Protein AF-R0CY81-F1 (afdb_monomer_lite)

pLDDT: mean 80.5, std 21.54, range [25.81, 98.69]

Organism: NCBI:txid999406

Secondary structure (DSSP, 8-state):
-PEEHHHHHHHHHTTTTPPB-TT-EEEEP-HHHHHHHHHH-TTT--HHHHHHHHTTTTSEEE-HHHHHHHHH-----HHHHHHT-SEEEEGGG--GGGTTPEEEETTEEEEEEETTEEEEE--TTT-EEEEEGGGS---EEEE-TTEE-SS-----STT----SEEEEETTEEEEEEETTEE--SEEEEETTEEEEE-TTSPBP-SEEEEETTEEEEE-TTSPBP-EEEEETTEEEEE-TT-PBPPTT---PPEE-TT--EEPPP-------------------------------SS--HHHHHH-SS---PPPPPPPP------

Sequence (326 aa):
MSKTSRELIEFCKGKLGTPYVFGMKGQILTEALLQQLAAENPKVYTSQYITKARSFMGKHCTDCSGLITWCTGILRGSANYRETAREVKPIGTLNESMTGWALWKPGHIGVYIGNGKCIEAKGINYGTVETRAQDTPWVSVLKLKDIDYSAQVCESPDPSPHPTGWVKEDGGVRFYLEPERYVSNDWYQDKGQWFWFDGSGHAVRDNWYFYKDNWYYFGSDFAMVKGIQLIKGKPYYFNRDGQMARFGTRFMVQVDKNGVLHFPEEESVENSVIAGRIWGENETGMELENIAPDNTEGKTPALAAYEDSEYTGGTVPPPDTKTGTT

Structure (mmCIF, N/CA/C/O backbone):
data_AF-R0CY81-F1
#
_entry.id   AF-R0CY81-F1
#
loop_
_atom_site.group_PDB
_atom_site.id
_atom_site.type_symbol
_atom_site.label_atom_id
_atom_site.label_alt_id
_atom_site.label_comp_id
_atom_site.label_asym_id
_atom_site.label_entity_id
_atom_site.label_seq_id
_atom_site.pdbx_PDB_ins_code
_atom_site.Cartn_x
_atom_site.Cartn_y
_atom_site.Cartn_z
_atom_site.occupancy
_atom_site.B_iso_or_equiv
_atom_site.auth_seq_id
_atom_site.auth_comp_id
_atom_site.auth_asym_id
_atom_site.auth_atom_id
_atom_site.pdbx_PDB_model_num
ATOM 1 N N . MET A 1 1 ? 10.337 -17.857 -21.905 1.00 57.50 1 MET A N 1
ATOM 2 C CA . MET A 1 1 ? 9.060 -18.149 -21.221 1.00 57.50 1 MET A CA 1
ATOM 3 C C . MET A 1 1 ? 8.584 -16.868 -20.561 1.00 57.50 1 MET A C 1
ATOM 5 O O . MET A 1 1 ? 9.427 -16.155 -20.028 1.00 57.50 1 MET A O 1
ATOM 9 N N . SER A 1 2 ? 7.298 -16.530 -20.674 1.00 76.56 2 SER A N 1
ATOM 10 C CA . SER A 1 2 ? 6.707 -15.386 -19.965 1.00 76.56 2 SER A CA 1
ATOM 11 C C . SER A 1 2 ? 6.779 -15.620 -18.459 1.00 76.56 2 SER A C 1
ATOM 13 O O . SER A 1 2 ? 6.559 -16.743 -18.010 1.00 76.56 2 SER A O 1
ATOM 15 N N . LYS A 1 3 ? 7.103 -14.577 -17.691 1.00 90.25 3 LYS A N 1
ATOM 16 C CA . LYS A 1 3 ? 7.089 -14.640 -16.226 1.00 90.25 3 LYS A CA 1
ATOM 17 C C . LYS A 1 3 ? 5.657 -14.620 -15.726 1.00 90.25 3 LYS A C 1
ATOM 19 O O . LYS A 1 3 ? 4.850 -13.857 -16.246 1.00 90.25 3 LYS A O 1
ATOM 24 N N . THR A 1 4 ? 5.342 -15.429 -14.727 1.00 93.38 4 THR A N 1
ATOM 25 C CA . THR A 1 4 ? 4.035 -15.372 -14.066 1.00 93.38 4 THR A CA 1
ATOM 26 C C . THR A 1 4 ? 3.911 -14.109 -13.211 1.00 93.38 4 THR A C 1
ATOM 28 O O . THR A 1 4 ? 4.913 -13.529 -12.781 1.00 93.38 4 THR A O 1
ATOM 31 N N . SER A 1 5 ? 2.681 -13.673 -12.933 1.00 92.00 5 SER A N 1
ATOM 32 C CA . SER A 1 5 ? 2.425 -12.561 -12.006 1.00 92.00 5 SER A CA 1
ATOM 33 C C . SER A 1 5 ? 3.007 -12.830 -10.615 1.00 92.00 5 SER A C 1
ATOM 35 O O . SER A 1 5 ? 3.568 -11.927 -9.998 1.00 92.00 5 SER A O 1
ATOM 37 N N . ARG A 1 6 ? 2.964 -14.086 -10.157 1.00 89.25 6 ARG A N 1
ATOM 38 C CA . ARG A 1 6 ? 3.590 -14.524 -8.907 1.00 89.25 6 ARG A CA 1
ATOM 39 C C . ARG A 1 6 ? 5.109 -14.381 -8.927 1.00 89.25 6 ARG A C 1
ATOM 41 O O . ARG A 1 6 ? 5.672 -13.806 -8.002 1.00 89.25 6 ARG A O 1
ATOM 48 N N . GLU A 1 7 ? 5.777 -14.873 -9.971 1.00 92.81 7 GLU A N 1
ATOM 49 C CA . GLU A 1 7 ? 7.231 -14.707 -10.105 1.00 92.81 7 GLU A CA 1
ATOM 50 C C . GLU A 1 7 ? 7.630 -13.229 -10.125 1.00 92.81 7 GLU A C 1
ATOM 52 O O . GLU A 1 7 ? 8.663 -12.874 -9.562 1.00 92.81 7 GLU A O 1
ATOM 57 N N . LEU A 1 8 ? 6.818 -12.364 -10.746 1.00 95.62 8 LEU A N 1
ATOM 58 C CA . LEU A 1 8 ? 7.052 -10.922 -10.730 1.00 95.62 8 LEU A CA 1
ATOM 59 C C . LEU A 1 8 ? 6.974 -10.353 -9.308 1.00 95.62 8 LEU A C 1
ATOM 61 O O . LEU A 1 8 ? 7.873 -9.618 -8.903 1.00 95.62 8 LEU A O 1
ATOM 65 N N . ILE A 1 9 ? 5.937 -10.707 -8.547 1.00 95.25 9 ILE A N 1
ATOM 66 C CA . ILE A 1 9 ? 5.762 -10.249 -7.162 1.00 95.25 9 ILE A CA 1
ATOM 67 C C . ILE A 1 9 ? 6.920 -10.724 -6.281 1.00 95.25 9 ILE A C 1
ATOM 69 O O . ILE A 1 9 ? 7.547 -9.905 -5.609 1.00 95.25 9 ILE A O 1
ATOM 73 N N . GLU A 1 10 ? 7.239 -12.019 -6.307 1.00 92.94 10 GLU A N 1
ATOM 74 C CA . GLU A 1 10 ? 8.316 -12.589 -5.489 1.00 92.94 10 GLU A CA 1
ATOM 75 C C . GLU A 1 10 ? 9.680 -12.012 -5.864 1.00 92.94 10 GLU A C 1
ATOM 77 O O . GLU A 1 10 ? 10.495 -11.689 -4.996 1.00 92.94 10 GLU A O 1
ATOM 82 N N . PHE A 1 11 ? 9.906 -11.766 -7.156 1.00 95.12 11 PHE A N 1
ATOM 83 C CA . PHE A 1 11 ? 11.087 -11.044 -7.597 1.00 95.12 11 PHE A CA 1
ATOM 84 C C . PHE A 1 11 ? 11.136 -9.635 -7.000 1.00 95.12 11 PHE A C 1
ATOM 86 O O . PHE A 1 11 ? 12.156 -9.258 -6.426 1.00 95.12 11 PHE A O 1
ATOM 93 N N . CYS A 1 12 ? 10.053 -8.860 -7.099 1.00 97.00 12 CYS A N 1
ATOM 94 C CA . CYS A 1 12 ? 9.983 -7.506 -6.552 1.00 97.00 12 CYS A CA 1
ATOM 95 C C . CYS A 1 12 ? 10.228 -7.479 -5.034 1.00 97.00 12 CYS A C 1
ATOM 97 O O . CYS A 1 12 ? 11.020 -6.653 -4.577 1.00 97.00 12 CYS A O 1
ATOM 99 N N . LYS A 1 13 ? 9.630 -8.405 -4.270 1.00 92.00 13 LYS A N 1
ATOM 100 C CA . LYS A 1 13 ? 9.874 -8.562 -2.823 1.00 92.00 13 LYS A CA 1
ATOM 101 C C . LYS A 1 13 ? 11.351 -8.824 -2.530 1.00 92.00 13 LYS A C 1
ATOM 103 O O . LYS A 1 13 ? 11.948 -8.152 -1.694 1.00 92.00 13 LYS A O 1
ATOM 108 N N . GLY A 1 14 ? 11.981 -9.717 -3.295 1.00 89.62 14 GLY A N 1
ATOM 109 C CA . GLY A 1 14 ? 13.413 -10.003 -3.187 1.00 89.62 14 GLY A CA 1
ATOM 110 C C . GLY A 1 14 ? 14.339 -8.839 -3.573 1.00 89.62 14 GLY A C 1
ATOM 111 O O . GLY A 1 14 ? 15.553 -8.951 -3.398 1.00 89.62 14 GLY A O 1
ATOM 112 N N . LYS A 1 15 ? 13.808 -7.733 -4.115 1.00 95.38 15 LYS A N 1
ATOM 113 C CA . LYS A 1 15 ? 14.568 -6.523 -4.476 1.00 95.38 15 LYS A CA 1
ATOM 114 C C . LYS A 1 15 ? 14.330 -5.336 -3.548 1.00 95.38 15 LYS A C 1
ATOM 116 O O . LYS A 1 15 ? 14.893 -4.271 -3.817 1.00 95.38 15 LYS A O 1
ATOM 121 N N . LEU A 1 16 ? 13.573 -5.485 -2.463 1.00 92.38 16 LEU A N 1
ATOM 122 C CA . LEU A 1 16 ? 13.437 -4.429 -1.458 1.00 92.38 16 LEU A CA 1
ATOM 123 C C . LEU A 1 16 ? 14.816 -3.960 -0.959 1.00 92.38 16 LEU A C 1
ATOM 125 O O . LEU A 1 16 ? 15.732 -4.753 -0.756 1.00 92.38 16 LEU A O 1
ATOM 129 N N . GLY A 1 17 ? 14.987 -2.644 -0.838 1.00 91.81 17 GLY A N 1
ATOM 130 C CA . GLY A 1 17 ? 16.260 -2.012 -0.483 1.00 91.81 17 GLY A CA 1
ATOM 131 C C . GLY A 1 17 ? 17.263 -1.865 -1.634 1.00 91.81 17 GLY A C 1
ATOM 132 O O . GLY A 1 17 ? 18.295 -1.218 -1.449 1.00 91.81 17 GLY A O 1
ATOM 133 N N . THR A 1 18 ? 16.982 -2.390 -2.836 1.00 92.69 18 THR A N 1
ATOM 134 C CA . THR A 1 18 ? 17.854 -2.177 -4.006 1.00 92.69 18 THR A CA 1
ATOM 135 C C . THR A 1 18 ? 17.938 -0.678 -4.325 1.00 92.69 18 THR A C 1
ATOM 137 O O . THR A 1 18 ? 16.889 -0.053 -4.537 1.00 92.69 18 THR A O 1
ATOM 140 N N . PRO A 1 19 ? 19.146 -0.085 -4.400 1.00 96.06 19 PRO A N 1
ATOM 141 C CA . PRO A 1 19 ? 19.317 1.322 -4.734 1.00 96.06 19 PRO A CA 1
ATOM 142 C C . PRO A 1 19 ? 18.694 1.712 -6.074 1.00 96.06 19 PRO A C 1
ATOM 144 O O . PRO A 1 19 ? 18.721 0.958 -7.051 1.00 96.06 19 PRO A O 1
ATOM 147 N N . TYR A 1 20 ? 18.175 2.938 -6.125 1.00 98.19 20 TYR A N 1
ATOM 148 C CA . TYR A 1 20 ? 17.622 3.495 -7.349 1.00 98.19 20 TYR A CA 1
ATOM 149 C C . TYR A 1 20 ? 18.664 4.317 -8.090 1.00 98.19 20 TYR A C 1
ATOM 151 O O . TYR A 1 20 ? 19.214 5.269 -7.535 1.00 98.19 20 TYR A O 1
ATOM 159 N N . VAL A 1 21 ? 18.849 4.022 -9.372 1.00 97.88 21 VAL A N 1
ATOM 160 C CA . VAL A 1 21 ? 19.593 4.867 -10.311 1.00 97.88 21 VAL A CA 1
ATOM 161 C C . VAL A 1 21 ? 18.834 4.859 -11.637 1.00 97.88 21 VAL A C 1
ATOM 163 O O . VAL A 1 21 ? 18.477 3.799 -12.143 1.00 97.88 21 VAL A O 1
ATOM 166 N N . PHE A 1 22 ? 18.544 6.042 -12.174 1.00 97.12 22 PHE A N 1
ATOM 167 C CA . PHE A 1 22 ? 17.741 6.229 -13.379 1.00 97.12 22 PHE A CA 1
ATOM 168 C C . PHE A 1 22 ? 18.388 5.515 -14.572 1.00 97.12 22 PHE A C 1
ATOM 170 O O . PHE A 1 22 ? 19.599 5.538 -14.724 1.00 97.12 22 PHE A O 1
ATOM 177 N N . GLY A 1 23 ? 17.606 4.844 -15.412 1.00 95.19 23 GLY A N 1
ATOM 178 C CA . GLY A 1 23 ? 18.121 4.098 -16.561 1.00 95.19 23 GLY A CA 1
ATOM 179 C C . GLY A 1 23 ? 18.668 2.706 -16.230 1.00 95.19 23 GLY A C 1
ATOM 180 O O . GLY A 1 23 ? 18.713 1.860 -17.121 1.00 95.19 23 GLY A O 1
ATOM 181 N N . MET A 1 24 ? 19.007 2.408 -14.970 1.00 97.19 24 MET A N 1
ATOM 182 C CA . MET A 1 24 ? 19.509 1.085 -14.587 1.00 97.19 24 MET A CA 1
ATOM 183 C C . MET A 1 24 ? 18.408 0.021 -14.636 1.00 97.19 24 MET A C 1
ATOM 185 O O . MET A 1 24 ? 17.276 0.253 -14.205 1.00 97.19 24 MET A O 1
ATOM 189 N N . LYS A 1 25 ? 18.759 -1.179 -15.109 1.00 96.12 25 LYS A N 1
ATOM 190 C CA . LYS A 1 25 ? 17.836 -2.316 -15.282 1.00 96.12 25 LYS A CA 1
ATOM 191 C C . LYS A 1 25 ? 18.245 -3.541 -14.461 1.00 96.12 25 LYS A C 1
ATOM 193 O O . LYS A 1 25 ? 18.157 -4.669 -14.936 1.00 96.12 25 LYS A O 1
ATOM 198 N N . GLY A 1 26 ? 18.750 -3.314 -13.247 1.00 93.56 26 GLY A N 1
ATOM 199 C CA . GLY A 1 26 ? 19.231 -4.382 -12.369 1.00 93.56 26 GLY A CA 1
ATOM 200 C C . GLY A 1 26 ? 20.704 -4.740 -12.531 1.00 93.56 26 GLY A C 1
ATOM 201 O O . GLY A 1 26 ? 21.162 -5.732 -11.971 1.00 93.56 26 GLY A O 1
ATOM 202 N N . GLN A 1 27 ? 21.463 -3.958 -13.297 1.00 94.50 27 GLN A N 1
ATOM 203 C CA . GLN A 1 27 ? 22.904 -4.148 -13.475 1.00 94.50 27 GLN A CA 1
ATOM 204 C C . GLN A 1 27 ? 23.678 -3.688 -12.230 1.00 94.50 27 GLN A C 1
ATOM 206 O O . GLN A 1 27 ? 23.177 -2.892 -11.432 1.00 94.50 27 GLN A O 1
ATOM 211 N N . ILE A 1 28 ? 24.917 -4.160 -12.078 1.00 95.25 28 ILE A N 1
ATOM 212 C CA . ILE A 1 28 ? 25.859 -3.608 -11.097 1.00 95.25 28 ILE A CA 1
ATOM 213 C C . ILE A 1 28 ? 26.318 -2.232 -11.588 1.00 95.25 28 ILE A C 1
ATOM 215 O O . ILE A 1 28 ? 26.744 -2.093 -12.735 1.00 95.25 28 ILE A O 1
ATOM 219 N N . LEU A 1 29 ? 26.236 -1.217 -10.728 1.00 97.38 29 LEU A N 1
ATOM 220 C CA . LEU A 1 29 ? 26.701 0.125 -11.059 1.00 97.38 29 LEU A CA 1
ATOM 221 C C . LEU A 1 29 ? 28.234 0.169 -11.101 1.00 97.38 29 LEU A C 1
ATOM 223 O O . LEU A 1 29 ? 28.898 -0.104 -10.098 1.00 97.38 29 LEU A O 1
ATOM 227 N N . THR A 1 30 ? 28.778 0.551 -12.255 1.00 97.69 30 THR A N 1
ATOM 228 C CA . THR A 1 30 ? 30.205 0.820 -12.473 1.00 97.69 30 THR A CA 1
ATOM 229 C C . THR A 1 30 ? 30.406 2.280 -12.867 1.00 97.69 30 THR A C 1
ATOM 231 O O . THR A 1 30 ? 29.473 2.931 -13.339 1.00 97.69 30 THR A O 1
ATOM 234 N N . GLU A 1 31 ? 31.625 2.803 -12.717 1.00 97.19 31 GLU A N 1
ATOM 235 C CA . GLU A 1 31 ? 31.923 4.187 -13.111 1.00 97.19 31 GLU A CA 1
ATOM 236 C C . GLU A 1 31 ? 31.696 4.401 -14.619 1.00 97.19 31 GLU A C 1
ATOM 238 O O . GLU A 1 31 ? 31.126 5.414 -15.012 1.00 97.19 31 GLU A O 1
ATOM 243 N N . ALA A 1 32 ? 32.045 3.417 -15.456 1.00 97.62 32 ALA A N 1
ATOM 244 C CA . ALA A 1 32 ? 31.811 3.480 -16.899 1.00 97.62 32 ALA A CA 1
ATOM 245 C C . ALA A 1 32 ? 30.310 3.552 -17.236 1.00 97.62 32 ALA A C 1
ATOM 247 O O . ALA A 1 32 ? 29.890 4.389 -18.033 1.00 97.62 32 ALA A O 1
ATOM 248 N N . LEU A 1 33 ? 29.488 2.722 -16.580 1.00 97.19 33 LEU A N 1
ATOM 249 C CA . LEU A 1 33 ? 28.038 2.725 -16.780 1.00 97.19 33 LEU A CA 1
ATOM 250 C C . LEU A 1 33 ? 27.399 4.020 -16.262 1.00 97.19 33 LEU A C 1
ATOM 252 O O . LEU A 1 33 ? 26.508 4.570 -16.901 1.00 97.19 33 LEU A O 1
ATOM 256 N N . LEU A 1 34 ? 27.880 4.545 -15.134 1.00 97.69 34 LEU A N 1
ATOM 257 C CA . LEU A 1 34 ? 27.417 5.821 -14.598 1.00 97.69 34 LEU A CA 1
ATOM 258 C C . LEU A 1 34 ? 27.708 6.983 -15.560 1.00 97.69 34 LEU A C 1
ATOM 260 O O . LEU A 1 34 ? 26.835 7.820 -15.784 1.00 97.69 34 LEU A O 1
ATOM 264 N N . GLN A 1 35 ? 28.909 7.024 -16.142 1.00 96.88 35 GLN A N 1
ATOM 265 C CA . GLN A 1 35 ? 29.290 8.036 -17.130 1.00 96.88 35 GLN A CA 1
ATOM 266 C C . GLN A 1 35 ? 28.451 7.928 -18.405 1.00 96.88 35 GLN A C 1
ATOM 268 O O . GLN A 1 35 ? 27.981 8.949 -18.908 1.00 96.88 35 GLN A O 1
ATOM 273 N N . GLN A 1 36 ? 28.204 6.705 -18.884 1.00 97.75 36 GLN A N 1
ATOM 274 C CA . GLN A 1 36 ? 27.328 6.464 -20.029 1.00 97.75 36 GLN A CA 1
ATOM 275 C C . GLN A 1 36 ? 25.909 6.992 -19.765 1.00 97.75 36 GLN A C 1
ATOM 277 O O . GLN A 1 36 ? 25.400 7.807 -20.533 1.00 97.75 36 GLN A O 1
ATOM 282 N N . LEU A 1 37 ? 25.288 6.594 -18.649 1.00 97.25 37 LEU A N 1
ATOM 283 C CA . LEU A 1 37 ? 23.929 7.022 -18.307 1.00 97.25 37 LEU A CA 1
ATOM 284 C C . LEU A 1 37 ? 23.823 8.543 -18.128 1.00 97.25 37 LEU A C 1
ATOM 286 O O . LEU A 1 37 ? 22.812 9.138 -18.511 1.00 97.25 37 LEU A O 1
ATOM 290 N N . ALA A 1 38 ? 24.867 9.176 -17.582 1.00 97.12 38 ALA A N 1
ATOM 291 C CA . ALA A 1 38 ? 24.938 10.625 -17.433 1.00 97.12 38 ALA A CA 1
ATOM 292 C C . ALA A 1 38 ? 25.030 11.360 -18.775 1.00 97.12 38 ALA A C 1
ATOM 294 O O . ALA A 1 38 ? 24.375 12.390 -18.943 1.00 97.12 38 ALA A O 1
ATOM 295 N N . ALA A 1 39 ? 25.789 10.821 -19.733 1.00 96.75 39 ALA A N 1
ATOM 296 C CA . ALA A 1 39 ? 25.881 11.368 -21.085 1.00 96.75 39 ALA A CA 1
ATOM 297 C C . ALA A 1 39 ? 24.556 11.232 -21.853 1.00 96.75 39 ALA A C 1
ATOM 299 O O . ALA A 1 39 ? 24.151 12.158 -22.553 1.00 96.75 39 ALA A O 1
ATOM 300 N N . GLU A 1 40 ? 23.856 10.109 -21.684 1.00 95.75 40 GLU A N 1
ATOM 301 C CA . GLU A 1 40 ? 22.556 9.857 -22.317 1.00 95.75 40 GLU A CA 1
ATOM 302 C C . GLU A 1 40 ? 21.424 10.694 -21.693 1.00 95.75 40 GLU A C 1
ATOM 304 O O . GLU A 1 40 ? 20.470 11.062 -22.378 1.00 95.75 40 GLU A O 1
ATOM 309 N N . ASN A 1 41 ? 21.518 11.023 -20.398 1.00 94.81 41 ASN A N 1
ATOM 310 C CA . ASN A 1 41 ? 20.438 11.664 -19.640 1.00 94.81 41 ASN A CA 1
ATOM 311 C C . ASN A 1 41 ? 20.915 12.891 -18.831 1.00 94.81 41 ASN A C 1
ATOM 313 O O . ASN A 1 41 ? 20.699 12.953 -17.614 1.00 94.81 41 ASN A O 1
ATOM 317 N N . PRO A 1 42 ? 21.489 13.927 -19.473 1.00 94.69 42 PRO A N 1
ATOM 318 C CA . PRO A 1 42 ? 22.151 15.036 -18.775 1.00 94.69 42 PRO A CA 1
ATOM 319 C C . PRO A 1 42 ? 21.203 15.868 -17.897 1.00 94.69 42 PRO A C 1
ATOM 321 O O . PRO A 1 42 ? 21.630 16.484 -16.926 1.00 94.69 42 PRO A O 1
ATOM 324 N N . LYS A 1 43 ? 19.895 15.866 -18.197 1.00 94.25 43 LYS A N 1
ATOM 325 C CA . LYS A 1 43 ? 18.878 16.552 -17.379 1.00 94.25 43 LYS A CA 1
ATOM 326 C C . LYS A 1 43 ? 18.607 15.853 -16.044 1.00 94.25 43 LYS A C 1
ATOM 328 O O . LYS A 1 43 ? 18.204 16.509 -15.091 1.00 94.25 43 LYS A O 1
ATOM 333 N N . VAL A 1 44 ? 18.791 14.533 -15.986 1.00 93.19 44 VAL A N 1
ATOM 334 C CA . VAL A 1 44 ? 18.593 13.737 -14.765 1.00 93.19 44 VAL A CA 1
ATOM 335 C C . VAL A 1 44 ? 19.888 13.687 -13.955 1.00 93.19 44 VAL A C 1
ATOM 337 O O . VAL A 1 44 ? 19.870 13.855 -12.736 1.00 93.19 44 VAL A O 1
ATOM 340 N N . TYR A 1 45 ? 21.021 13.512 -14.635 1.00 96.88 45 TYR A N 1
ATOM 341 C CA . TYR A 1 45 ? 22.340 13.363 -14.024 1.00 96.88 45 TYR A CA 1
ATOM 342 C C . TYR A 1 45 ? 23.004 14.706 -13.713 1.00 96.88 45 TYR A C 1
ATOM 344 O O . TYR A 1 45 ? 24.038 15.069 -14.268 1.00 96.88 45 TYR A O 1
ATOM 352 N N . THR A 1 46 ? 22.422 15.437 -12.766 1.00 96.62 46 THR A N 1
ATOM 353 C CA . THR A 1 46 ? 23.071 16.612 -12.171 1.00 96.62 46 THR A CA 1
ATOM 354 C C . THR A 1 46 ? 24.299 16.204 -11.348 1.00 96.62 46 THR A C 1
ATOM 356 O O . THR A 1 46 ? 24.428 15.052 -10.926 1.00 96.62 46 THR A O 1
ATOM 359 N N . SER A 1 47 ? 25.186 17.150 -11.025 1.00 95.25 47 SER A N 1
ATOM 360 C CA . SER A 1 47 ? 26.360 16.883 -10.174 1.00 95.25 47 SER A CA 1
ATOM 361 C C . SER A 1 47 ? 25.990 16.267 -8.816 1.00 95.25 47 SER A C 1
ATOM 363 O O . SER A 1 47 ? 26.704 15.400 -8.305 1.00 95.25 47 SER A O 1
ATOM 365 N N . GLN A 1 48 ? 24.846 16.667 -8.249 1.00 95.00 48 GLN A N 1
ATOM 366 C CA . GLN A 1 48 ? 24.313 16.097 -7.007 1.00 95.00 48 GLN A CA 1
ATOM 367 C C . GLN A 1 48 ? 23.836 14.656 -7.217 1.00 95.00 48 GLN A C 1
ATOM 369 O O . GLN A 1 48 ? 24.159 13.775 -6.419 1.00 95.00 48 GLN A O 1
ATOM 374 N N . TYR A 1 49 ? 23.118 14.403 -8.316 1.00 97.19 49 TYR A N 1
ATOM 375 C CA . TYR A 1 49 ? 22.647 13.067 -8.668 1.00 97.19 49 TYR A CA 1
ATOM 376 C C . TYR A 1 49 ? 23.813 12.099 -8.882 1.00 97.19 49 TYR A C 1
ATOM 378 O O . TYR A 1 49 ? 23.818 11.015 -8.307 1.00 97.19 49 TYR A O 1
ATOM 386 N N . ILE A 1 50 ? 24.831 12.509 -9.647 1.00 97.06 50 ILE A N 1
ATOM 387 C CA . ILE A 1 50 ? 26.037 11.709 -9.902 1.00 97.06 50 ILE A CA 1
ATOM 388 C C . ILE A 1 50 ? 26.755 11.395 -8.589 1.00 97.06 50 ILE A C 1
ATOM 390 O O . ILE A 1 50 ? 27.086 10.239 -8.333 1.00 97.06 50 ILE A O 1
ATOM 394 N N . THR A 1 51 ? 26.953 12.397 -7.728 1.00 97.19 51 THR A N 1
ATOM 395 C CA . THR A 1 51 ? 27.582 12.202 -6.410 1.00 97.19 51 THR A CA 1
ATOM 396 C C . THR A 1 51 ? 26.824 11.172 -5.575 1.00 97.19 51 THR A C 1
ATOM 398 O O . THR A 1 51 ? 27.432 10.266 -5.005 1.00 97.19 51 THR A O 1
ATOM 401 N N . LYS A 1 52 ? 25.489 11.255 -5.539 1.00 96.31 52 LYS A N 1
ATOM 402 C CA . LYS A 1 52 ? 24.664 10.288 -4.812 1.00 96.31 52 LYS A CA 1
ATOM 403 C C . LYS A 1 52 ? 24.718 8.903 -5.457 1.00 96.31 52 LYS A C 1
ATOM 405 O O . LYS A 1 52 ? 24.894 7.923 -4.740 1.00 96.31 52 LYS A O 1
ATOM 410 N N . ALA A 1 53 ? 24.636 8.805 -6.782 1.00 96.69 53 ALA A N 1
ATOM 411 C CA . ALA A 1 53 ? 24.714 7.537 -7.503 1.00 96.69 53 ALA A CA 1
ATOM 412 C C . ALA A 1 53 ? 26.055 6.831 -7.250 1.00 96.69 53 ALA A C 1
ATOM 414 O O . ALA A 1 53 ? 26.069 5.627 -7.009 1.00 96.69 53 ALA A O 1
ATOM 415 N N . ARG A 1 54 ? 27.171 7.575 -7.178 1.00 97.06 54 ARG A N 1
ATOM 416 C CA . ARG A 1 54 ? 28.490 7.016 -6.829 1.00 97.06 54 ARG A CA 1
ATOM 417 C C . ARG A 1 54 ? 28.532 6.338 -5.458 1.00 97.06 54 ARG A C 1
ATOM 419 O O . ARG A 1 54 ? 29.312 5.412 -5.278 1.00 97.06 54 ARG A O 1
ATOM 426 N N . SER A 1 55 ? 27.668 6.717 -4.512 1.00 96.06 55 SER A N 1
ATOM 427 C CA . SER A 1 55 ? 27.562 6.023 -3.213 1.00 96.06 55 SER A CA 1
ATOM 428 C C . SER A 1 55 ? 27.009 4.591 -3.318 1.00 96.06 55 SER A C 1
ATOM 430 O O . SER A 1 55 ? 27.094 3.816 -2.364 1.00 96.06 55 SER A O 1
ATOM 432 N N . PHE A 1 56 ? 26.465 4.217 -4.480 1.00 95.50 56 PHE A N 1
ATOM 433 C CA . PHE A 1 56 ? 25.948 2.881 -4.778 1.00 95.50 56 PHE A CA 1
ATOM 434 C C . PHE A 1 56 ? 26.888 2.053 -5.664 1.00 95.50 56 PHE A C 1
ATOM 436 O O . PHE A 1 56 ? 26.476 1.021 -6.192 1.00 95.50 56 PHE A O 1
ATOM 443 N N . MET A 1 57 ? 28.143 2.481 -5.838 1.00 95.69 57 MET A N 1
ATOM 444 C CA . MET A 1 57 ? 29.104 1.778 -6.689 1.00 95.69 57 MET A CA 1
ATOM 445 C C . MET A 1 57 ? 29.281 0.314 -6.266 1.00 95.69 57 MET A C 1
ATOM 447 O O . MET A 1 57 ? 29.345 0.004 -5.076 1.00 95.69 57 MET A O 1
ATOM 451 N N . GLY A 1 58 ? 29.336 -0.591 -7.245 1.00 93.31 58 GLY A N 1
ATOM 452 C CA . GLY A 1 58 ? 29.454 -2.031 -7.004 1.00 93.31 58 GLY A CA 1
ATOM 453 C C . GLY A 1 58 ? 28.163 -2.712 -6.537 1.00 93.31 58 GLY A C 1
ATOM 454 O O . GLY A 1 58 ? 28.163 -3.923 -6.330 1.00 93.31 58 GLY A O 1
ATOM 455 N N . LYS A 1 59 ? 27.048 -1.981 -6.402 1.00 93.25 59 LYS A N 1
ATOM 456 C CA . LYS A 1 5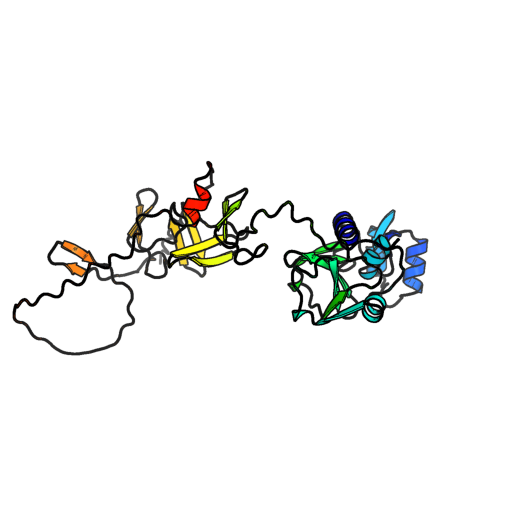9 ? 25.738 -2.547 -6.052 1.00 93.25 59 LYS A CA 1
ATOM 457 C C . LYS A 1 59 ? 24.865 -2.706 -7.288 1.00 93.25 59 LYS A C 1
ATOM 459 O O . LYS A 1 59 ? 24.933 -1.903 -8.221 1.00 93.25 59 LYS A O 1
ATOM 464 N N . HIS A 1 60 ? 23.988 -3.704 -7.262 1.00 96.62 60 HIS A N 1
ATOM 465 C CA . HIS A 1 60 ? 22.871 -3.749 -8.198 1.00 96.62 60 HIS A CA 1
ATOM 466 C C . HIS A 1 60 ? 21.989 -2.514 -8.003 1.00 96.62 60 HIS A C 1
ATOM 468 O O . HIS A 1 60 ? 21.618 -2.200 -6.874 1.00 96.62 60 HIS A O 1
ATOM 474 N N . CYS A 1 61 ? 21.658 -1.826 -9.092 1.00 95.88 61 CYS A N 1
ATOM 475 C CA . CYS A 1 61 ? 20.764 -0.672 -9.073 1.00 95.88 61 CYS A CA 1
ATOM 476 C C . CYS A 1 61 ? 19.649 -0.843 -10.104 1.00 95.88 61 CYS A C 1
ATOM 478 O O . CYS A 1 61 ? 19.814 -1.535 -11.112 1.00 95.88 61 CYS A O 1
ATOM 480 N N . THR A 1 62 ? 18.517 -0.182 -9.881 1.00 97.81 62 THR A N 1
ATOM 481 C CA . THR A 1 62 ? 17.387 -0.225 -10.813 1.00 97.81 62 THR A CA 1
ATOM 482 C C . THR A 1 62 ? 16.597 1.078 -10.823 1.00 97.81 62 THR A C 1
ATOM 484 O O . THR A 1 62 ? 16.494 1.743 -9.801 1.00 97.81 62 THR A O 1
ATOM 487 N N . ASP A 1 63 ? 15.990 1.434 -11.952 1.00 97.50 63 ASP A N 1
ATOM 488 C CA . ASP A 1 63 ? 14.889 2.398 -11.979 1.00 97.50 63 ASP A CA 1
ATOM 489 C C . ASP A 1 63 ? 13.521 1.698 -11.866 1.00 97.50 63 ASP A C 1
ATOM 491 O O . ASP A 1 63 ? 13.446 0.470 -11.746 1.00 97.50 63 ASP A O 1
ATOM 495 N N . CYS A 1 64 ? 12.431 2.474 -11.889 1.00 96.75 64 CYS A N 1
ATOM 496 C CA . CYS A 1 64 ? 11.064 1.969 -11.725 1.00 96.75 64 CYS A CA 1
ATOM 497 C C . CYS A 1 64 ? 10.687 0.926 -12.788 1.00 96.75 64 CYS A C 1
ATOM 499 O O . CYS A 1 64 ? 10.231 -0.170 -12.472 1.00 96.75 64 CYS A O 1
ATOM 501 N N . SER A 1 65 ? 10.964 1.224 -14.055 1.00 97.69 65 SER A N 1
ATOM 502 C CA . SER A 1 65 ? 10.762 0.300 -15.178 1.00 97.69 65 SER A CA 1
ATOM 503 C C . SER A 1 65 ? 11.819 -0.807 -15.244 1.00 97.69 65 SER A C 1
ATOM 505 O O . SER A 1 65 ? 11.583 -1.891 -15.781 1.00 97.69 65 SER A O 1
ATOM 507 N N . GLY A 1 66 ? 12.992 -0.538 -14.678 1.00 97.31 66 GLY A N 1
ATOM 508 C CA . GLY A 1 66 ? 14.109 -1.446 -14.539 1.00 97.31 66 GLY A CA 1
ATOM 509 C C . GLY A 1 66 ? 13.788 -2.606 -13.627 1.00 97.31 66 GLY A C 1
ATOM 510 O O . GLY A 1 66 ? 14.224 -3.708 -13.920 1.00 97.31 66 GLY A O 1
ATOM 511 N N . LEU A 1 67 ? 12.955 -2.397 -12.606 1.00 97.62 67 LEU A N 1
ATOM 512 C CA . LEU A 1 67 ? 12.560 -3.460 -11.690 1.00 97.62 67 LEU A CA 1
ATOM 513 C C . LEU A 1 67 ? 11.798 -4.568 -12.435 1.00 97.62 67 LEU A C 1
ATOM 515 O O . LEU A 1 67 ? 12.094 -5.751 -12.281 1.00 97.62 67 LEU A O 1
ATOM 519 N N . ILE A 1 68 ? 10.878 -4.171 -13.318 1.00 97.62 68 ILE A N 1
ATOM 520 C CA . ILE A 1 68 ? 10.096 -5.088 -14.160 1.00 97.62 68 ILE A CA 1
ATOM 521 C C . ILE A 1 68 ? 10.967 -5.658 -15.289 1.00 97.62 68 ILE A C 1
ATOM 523 O O . ILE A 1 68 ? 10.909 -6.853 -15.581 1.00 97.62 68 ILE A O 1
ATOM 527 N N . THR A 1 69 ? 11.828 -4.832 -15.890 1.00 96.62 69 THR A N 1
ATOM 528 C CA . THR A 1 69 ? 12.793 -5.273 -16.914 1.00 96.62 69 THR A CA 1
ATOM 529 C C . THR A 1 69 ? 13.742 -6.335 -16.364 1.00 96.62 69 THR A C 1
ATOM 531 O O . THR A 1 69 ? 14.034 -7.308 -17.046 1.00 96.62 69 THR A O 1
ATOM 534 N N . TRP A 1 70 ? 14.202 -6.182 -15.124 1.00 96.00 70 TRP A N 1
ATOM 535 C CA . TRP A 1 70 ? 15.131 -7.106 -14.487 1.00 96.00 70 TRP A CA 1
ATOM 536 C C . TRP A 1 70 ? 14.477 -8.464 -14.216 1.00 96.00 70 TRP A C 1
ATOM 538 O O . TRP A 1 70 ? 15.108 -9.499 -14.411 1.00 96.00 70 TRP A O 1
ATOM 548 N N . CYS A 1 71 ? 13.196 -8.469 -13.840 1.00 95.50 71 CYS A N 1
ATOM 549 C CA . CYS A 1 71 ? 12.430 -9.703 -13.687 1.00 95.50 71 CYS A CA 1
ATOM 550 C C . CYS A 1 71 ? 12.200 -10.413 -15.032 1.00 95.50 71 CYS A C 1
ATOM 552 O O . CYS A 1 71 ? 12.397 -11.623 -15.160 1.00 95.50 71 CYS A O 1
ATOM 554 N N . THR A 1 72 ? 11.753 -9.657 -16.037 1.00 94.00 72 THR A N 1
ATOM 555 C CA . THR A 1 72 ? 11.245 -10.206 -17.305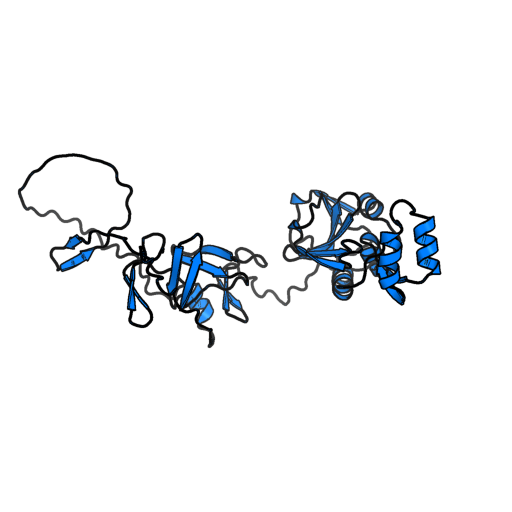 1.00 94.00 72 THR A CA 1
ATOM 556 C C . THR A 1 72 ? 12.324 -10.424 -18.363 1.00 94.00 72 THR A C 1
ATOM 558 O O . THR A 1 72 ? 12.115 -11.194 -19.296 1.00 94.00 72 THR A O 1
ATOM 561 N N . GLY A 1 73 ? 13.457 -9.730 -18.254 1.00 93.06 73 GLY A N 1
ATOM 562 C CA . GLY A 1 73 ? 14.471 -9.628 -19.305 1.00 93.06 73 GLY A CA 1
ATOM 563 C C . GLY A 1 73 ? 14.063 -8.732 -20.483 1.00 93.06 73 GLY A C 1
ATOM 564 O O . GLY A 1 73 ? 14.787 -8.666 -21.473 1.00 93.06 73 GLY A O 1
ATOM 565 N N . ILE A 1 74 ? 12.917 -8.045 -20.410 1.00 92.94 74 ILE A N 1
ATOM 566 C CA . ILE A 1 74 ? 12.361 -7.259 -21.519 1.00 92.94 74 ILE A CA 1
ATOM 567 C C . ILE A 1 74 ? 12.610 -5.772 -21.272 1.00 92.94 74 ILE A C 1
ATOM 569 O O . ILE A 1 74 ? 12.019 -5.165 -20.380 1.00 92.94 74 ILE A O 1
ATOM 573 N N . LEU A 1 75 ? 13.471 -5.166 -22.090 1.00 93.88 75 LEU A N 1
ATOM 574 C CA . LEU A 1 75 ? 13.851 -3.762 -21.948 1.00 93.88 75 LEU A CA 1
ATOM 575 C C . LEU A 1 75 ? 12.715 -2.821 -22.369 1.00 93.88 75 LEU A C 1
ATOM 577 O O . LEU A 1 75 ? 12.423 -2.687 -23.558 1.00 93.88 75 LEU A O 1
ATOM 581 N N . ARG A 1 76 ? 12.095 -2.137 -21.400 1.00 94.00 76 ARG A N 1
ATOM 582 C CA . ARG A 1 76 ? 11.096 -1.080 -21.642 1.00 94.00 76 ARG A CA 1
ATOM 583 C C . ARG A 1 76 ? 11.180 0.032 -20.604 1.00 94.00 76 ARG A C 1
ATOM 585 O O . ARG A 1 76 ? 11.504 -0.208 -19.442 1.00 94.00 76 ARG A O 1
ATOM 592 N N . GLY A 1 77 ? 10.845 1.251 -21.027 1.00 95.31 77 GLY A N 1
ATOM 593 C CA . GLY A 1 77 ? 10.565 2.363 -20.122 1.00 95.31 77 GLY A CA 1
ATOM 594 C C . GLY A 1 77 ? 9.132 2.316 -19.582 1.00 95.31 77 GLY A C 1
ATOM 595 O O . GLY A 1 77 ? 8.269 1.627 -20.129 1.00 95.31 77 GLY A O 1
ATOM 596 N N . SER A 1 78 ? 8.854 3.093 -18.530 1.00 96.31 78 SER A N 1
ATOM 597 C CA . SER A 1 78 ? 7.516 3.174 -17.913 1.00 96.31 78 SER A CA 1
ATOM 598 C C . SER A 1 78 ? 6.412 3.501 -18.936 1.00 96.31 78 SER A C 1
ATOM 600 O O . SER A 1 78 ? 5.368 2.850 -18.946 1.00 96.31 78 SER A O 1
ATOM 602 N N . ALA A 1 79 ? 6.642 4.455 -19.846 1.00 95.44 79 ALA A N 1
ATOM 603 C CA . ALA A 1 79 ? 5.665 4.813 -20.879 1.00 95.44 79 ALA A CA 1
ATOM 604 C C . ALA A 1 79 ? 5.391 3.657 -21.859 1.00 95.44 79 ALA A C 1
ATOM 606 O O . ALA A 1 79 ? 4.233 3.383 -22.172 1.00 95.44 79 ALA A O 1
ATOM 607 N N . ASN A 1 80 ? 6.433 2.927 -22.275 1.00 96.75 80 ASN A N 1
ATOM 608 C CA . ASN A 1 80 ? 6.279 1.791 -23.186 1.00 96.75 80 ASN A CA 1
ATOM 609 C C . ASN A 1 80 ? 5.529 0.629 -22.526 1.00 96.75 80 ASN A C 1
ATOM 611 O O . ASN A 1 80 ? 4.772 -0.067 -23.199 1.00 96.75 80 ASN A O 1
ATOM 615 N N . TYR A 1 81 ? 5.699 0.412 -21.215 1.00 97.19 81 TYR A N 1
ATOM 616 C CA . TYR A 1 81 ? 4.906 -0.583 -20.484 1.00 97.19 81 TYR A CA 1
ATOM 617 C C . TYR A 1 81 ? 3.411 -0.267 -20.517 1.00 97.19 81 TYR A C 1
ATOM 619 O O . TYR A 1 81 ? 2.616 -1.181 -20.711 1.00 97.19 81 TYR A O 1
ATOM 627 N N . ARG A 1 82 ? 3.024 1.009 -20.394 1.00 96.81 82 ARG A N 1
ATOM 628 C CA . ARG A 1 82 ? 1.624 1.422 -20.556 1.00 96.81 82 ARG A CA 1
ATOM 629 C C . ARG A 1 82 ? 1.127 1.239 -21.985 1.00 96.81 82 ARG A C 1
ATOM 631 O O . ARG A 1 82 ? 0.049 0.697 -22.179 1.00 96.81 82 ARG A O 1
ATOM 638 N N . GLU A 1 83 ? 1.887 1.713 -22.966 1.00 96.31 83 GLU A N 1
ATOM 639 C CA . GLU A 1 83 ? 1.516 1.652 -24.387 1.00 96.31 83 GLU A CA 1
ATOM 640 C C . GLU A 1 83 ? 1.311 0.213 -24.874 1.00 96.31 83 GLU A C 1
ATOM 642 O O . GLU A 1 83 ? 0.409 -0.070 -25.653 1.00 96.31 83 GLU A O 1
ATOM 647 N N . THR A 1 84 ? 2.138 -0.706 -24.378 1.00 96.50 84 THR A N 1
ATOM 648 C CA . THR A 1 84 ? 2.117 -2.115 -24.777 1.00 96.50 84 THR A CA 1
ATOM 649 C C . THR A 1 84 ? 1.335 -3.014 -23.820 1.00 96.50 84 THR A C 1
ATOM 651 O O . THR A 1 84 ? 1.359 -4.234 -23.989 1.00 96.50 84 THR A O 1
ATOM 654 N N . ALA A 1 85 ? 0.672 -2.456 -22.804 1.00 96.81 85 ALA A N 1
ATOM 655 C CA . ALA A 1 85 ? -0.136 -3.239 -21.879 1.00 96.81 85 ALA A CA 1
ATOM 656 C C . ALA A 1 85 ? -1.280 -3.936 -22.630 1.00 96.81 85 ALA A C 1
ATOM 658 O O . ALA A 1 85 ? -1.876 -3.374 -23.546 1.00 96.81 85 ALA A O 1
ATOM 659 N N . ARG A 1 86 ? -1.603 -5.168 -22.224 1.00 95.31 86 ARG A N 1
ATOM 660 C CA . ARG A 1 86 ? -2.761 -5.902 -22.751 1.00 95.31 86 ARG A CA 1
ATOM 661 C C . ARG A 1 86 ? -4.063 -5.198 -22.376 1.00 95.31 86 ARG A C 1
ATOM 663 O O . ARG A 1 86 ? -5.021 -5.230 -23.136 1.00 95.31 86 ARG A O 1
ATOM 670 N N . GLU A 1 87 ? -4.087 -4.592 -21.195 1.00 96.00 87 GLU A N 1
ATOM 671 C CA . GLU A 1 87 ? -5.242 -3.883 -20.666 1.00 96.00 87 GLU A CA 1
ATOM 672 C C . GLU A 1 87 ? -4.773 -2.698 -19.824 1.00 96.00 87 GLU A C 1
ATOM 674 O O . GLU A 1 87 ? -3.803 -2.805 -19.069 1.00 96.00 87 GLU A O 1
ATOM 679 N N . VAL A 1 88 ? -5.470 -1.572 -19.955 1.00 97.00 88 VAL A N 1
ATOM 680 C CA . VAL A 1 88 ? -5.230 -0.347 -19.189 1.00 97.00 88 VAL A CA 1
ATOM 681 C C . VAL A 1 88 ? -6.563 0.089 -18.608 1.00 97.00 88 VAL A C 1
ATOM 683 O O . VAL A 1 88 ? -7.496 0.356 -19.363 1.00 97.00 88 VAL A O 1
ATOM 686 N N . LYS A 1 89 ? -6.657 0.181 -17.280 1.00 92.00 89 LYS A N 1
ATOM 687 C CA . LYS A 1 89 ? -7.855 0.687 -16.595 1.00 92.00 89 LYS A CA 1
ATOM 688 C C . LYS A 1 89 ? -7.528 1.888 -15.708 1.00 92.00 89 LYS A C 1
ATOM 690 O O . LYS A 1 89 ? -6.377 2.033 -15.289 1.00 92.00 89 LYS A O 1
ATOM 695 N N . PRO A 1 90 ? -8.509 2.754 -15.399 1.00 88.38 90 PRO A N 1
ATOM 696 C CA . PRO A 1 90 ? -8.337 3.821 -14.416 1.00 88.38 90 PRO A CA 1
ATOM 697 C C . PRO A 1 90 ? -7.944 3.271 -13.040 1.00 88.38 90 PRO A C 1
ATOM 699 O O . PRO A 1 90 ? -8.388 2.187 -12.658 1.00 88.38 90 PRO A O 1
ATOM 702 N N . ILE A 1 91 ? -7.166 4.036 -12.269 1.00 92.94 91 ILE A N 1
ATOM 703 C CA . ILE A 1 91 ? -6.725 3.621 -10.926 1.00 92.94 91 ILE A CA 1
ATOM 704 C C . ILE A 1 91 ? -7.885 3.273 -9.981 1.00 92.94 91 ILE A C 1
ATOM 706 O O . ILE A 1 91 ? -7.760 2.341 -9.198 1.00 92.94 91 ILE A O 1
ATOM 710 N N . GLY A 1 92 ? -9.039 3.939 -10.105 1.00 79.88 92 GLY A N 1
ATOM 711 C CA . GLY A 1 92 ? -10.223 3.664 -9.278 1.00 79.88 92 GLY A CA 1
ATOM 712 C C . GLY A 1 92 ? -10.845 2.278 -9.487 1.00 79.88 92 GLY A C 1
ATOM 713 O O . GLY A 1 92 ? -11.776 1.924 -8.780 1.00 79.88 92 GLY A O 1
ATOM 714 N N . THR A 1 93 ? -10.351 1.495 -10.452 1.00 87.31 93 THR A N 1
ATOM 715 C CA . THR A 1 93 ? -10.774 0.101 -10.671 1.00 87.31 93 THR A CA 1
ATOM 716 C C . THR A 1 93 ? -9.903 -0.921 -9.937 1.00 87.31 93 THR A C 1
ATOM 718 O O . THR A 1 93 ? -10.214 -2.113 -9.986 1.00 87.31 93 THR A O 1
ATOM 721 N N . LEU A 1 94 ? -8.815 -0.473 -9.293 1.00 88.25 94 LEU A N 1
ATOM 722 C CA . LEU A 1 94 ? -7.895 -1.328 -8.550 1.00 88.25 94 LEU A CA 1
ATOM 723 C C . LEU A 1 94 ? -8.647 -2.125 -7.479 1.00 88.25 94 LEU A C 1
ATOM 725 O O . LEU A 1 94 ? -9.407 -1.563 -6.698 1.00 88.25 94 LEU A O 1
ATOM 729 N N . ASN A 1 95 ? -8.420 -3.433 -7.460 1.00 83.81 95 ASN A N 1
ATOM 730 C CA . ASN A 1 95 ? -8.938 -4.362 -6.461 1.00 83.81 95 ASN A CA 1
ATOM 731 C C . ASN A 1 95 ? -8.022 -5.595 -6.390 1.00 83.81 95 ASN A C 1
ATOM 733 O O . ASN A 1 95 ? -7.125 -5.749 -7.224 1.00 83.81 95 ASN A O 1
ATOM 737 N N . GLU A 1 96 ? -8.272 -6.500 -5.446 1.00 83.38 96 GLU A N 1
ATOM 738 C CA . GLU A 1 96 ? -7.366 -7.622 -5.165 1.00 83.38 96 GLU A CA 1
ATOM 739 C C . GLU A 1 96 ? -7.198 -8.629 -6.309 1.00 83.38 96 GLU A C 1
ATOM 741 O O . GLU A 1 96 ? -6.122 -9.212 -6.471 1.00 83.38 96 GLU A O 1
ATOM 746 N N . SER A 1 97 ? -8.181 -8.754 -7.209 1.00 84.69 97 SER A N 1
ATOM 747 C CA . SER A 1 97 ? -8.034 -9.594 -8.413 1.00 84.69 97 SER A CA 1
ATOM 748 C C . SER A 1 97 ? -6.960 -9.080 -9.385 1.00 84.69 97 SER A C 1
ATOM 750 O O . SER A 1 97 ? -6.551 -9.784 -10.314 1.00 84.69 97 SER A O 1
ATOM 752 N N . MET A 1 98 ? -6.491 -7.846 -9.181 1.00 90.81 98 MET A N 1
ATOM 753 C CA . MET A 1 98 ? -5.432 -7.213 -9.959 1.00 90.81 98 MET A CA 1
ATOM 754 C C . MET A 1 98 ? -4.044 -7.402 -9.337 1.00 90.81 98 MET A C 1
ATOM 756 O O . MET A 1 98 ? -3.088 -6.760 -9.771 1.00 90.81 98 MET A O 1
ATOM 760 N N . THR A 1 99 ? -3.885 -8.282 -8.347 1.00 91.88 99 THR A N 1
ATOM 761 C CA . THR A 1 99 ? -2.572 -8.642 -7.793 1.00 91.88 99 THR A CA 1
ATOM 762 C C . THR A 1 99 ? -1.597 -9.069 -8.901 1.00 91.88 99 THR A C 1
ATOM 764 O O . THR A 1 99 ? -1.908 -9.883 -9.774 1.00 91.88 99 THR A O 1
ATOM 767 N N . GLY A 1 100 ? -0.415 -8.446 -8.917 1.00 94.19 100 GLY A N 1
ATOM 768 C CA . GLY A 1 100 ? 0.611 -8.599 -9.953 1.00 94.19 100 GLY A CA 1
ATOM 769 C C . GLY A 1 100 ? 0.414 -7.729 -11.201 1.00 94.19 100 GLY A C 1
ATOM 770 O O . GLY A 1 100 ? 1.197 -7.819 -12.152 1.00 94.19 100 GLY A O 1
ATOM 771 N N . TRP A 1 101 ? -0.619 -6.885 -11.245 1.00 97.44 101 TRP A N 1
ATOM 772 C CA . TRP A 1 101 ? -0.735 -5.831 -12.254 1.00 97.44 101 TRP A CA 1
ATOM 773 C C . TRP A 1 101 ? 0.206 -4.677 -11.918 1.00 97.44 101 TRP A C 1
ATOM 775 O O . TRP A 1 101 ? 0.583 -4.469 -10.764 1.00 97.44 101 TRP A O 1
ATOM 785 N N . ALA A 1 102 ? 0.590 -3.900 -12.927 1.00 98.31 102 ALA A N 1
ATOM 786 C CA . ALA A 1 102 ? 1.409 -2.721 -12.696 1.00 98.31 102 ALA A CA 1
ATOM 787 C C . ALA A 1 102 ? 0.543 -1.498 -12.372 1.00 98.31 102 ALA A C 1
ATOM 789 O O . ALA A 1 102 ? -0.483 -1.267 -13.007 1.00 98.31 102 ALA A O 1
ATOM 790 N N . LEU A 1 103 ? 0.984 -0.683 -11.418 1.00 98.56 103 LEU A N 1
ATOM 791 C CA . LEU A 1 103 ? 0.425 0.637 -11.141 1.00 98.56 103 LEU A CA 1
ATOM 792 C C . LEU A 1 103 ? 1.229 1.679 -11.911 1.00 98.56 103 LEU A C 1
ATOM 794 O O . LEU A 1 103 ? 2.458 1.609 -11.947 1.00 98.56 103 LEU A O 1
ATOM 798 N N . TRP A 1 104 ? 0.560 2.638 -12.544 1.00 98.69 104 TRP A N 1
ATOM 799 C CA . TRP A 1 104 ? 1.217 3.548 -13.474 1.00 98.69 104 TRP A CA 1
ATOM 800 C C . TRP A 1 104 ? 0.732 4.990 -13.364 1.00 98.69 104 TRP A C 1
ATOM 802 O O . TRP A 1 104 ? -0.460 5.264 -13.221 1.00 98.69 104 TRP A O 1
ATOM 812 N N . LYS A 1 105 ? 1.676 5.925 -13.489 1.00 97.31 105 LYS A N 1
ATOM 813 C CA . LYS A 1 105 ? 1.446 7.355 -13.740 1.00 97.31 105 LYS A CA 1
ATOM 814 C C . LYS A 1 105 ? 2.531 7.871 -14.696 1.00 97.31 105 LYS A C 1
ATOM 816 O O . LYS A 1 105 ? 3.560 7.207 -14.840 1.00 97.31 105 LYS A O 1
ATOM 821 N N . PRO A 1 106 ? 2.376 9.047 -15.326 1.00 95.81 106 PRO A N 1
ATOM 822 C CA . PRO A 1 106 ? 3.424 9.599 -16.181 1.00 95.81 106 PRO A CA 1
ATOM 823 C C . PRO A 1 106 ? 4.795 9.607 -15.485 1.00 95.81 106 PRO A C 1
ATOM 825 O O . PRO A 1 106 ? 4.950 10.154 -14.394 1.00 95.81 106 PRO A O 1
ATOM 828 N N . GLY A 1 107 ? 5.777 8.950 -16.108 1.00 94.56 107 GLY A N 1
ATOM 829 C CA . GLY A 1 107 ? 7.153 8.855 -15.613 1.00 94.56 107 GLY A CA 1
ATOM 830 C C . GLY A 1 107 ? 7.418 7.797 -14.535 1.00 94.56 107 GLY A C 1
ATOM 831 O O . GLY A 1 107 ? 8.569 7.652 -14.134 1.00 94.56 107 GLY A O 1
ATOM 832 N N . HIS A 1 108 ? 6.417 7.037 -14.072 1.00 97.81 108 HIS A N 1
ATOM 833 C CA . HIS A 1 108 ? 6.602 6.093 -12.964 1.00 97.81 108 HIS A CA 1
ATOM 834 C C . HIS A 1 108 ? 5.755 4.825 -13.092 1.00 97.81 108 HIS A C 1
ATOM 836 O O . HIS A 1 108 ? 4.663 4.852 -13.652 1.00 97.81 108 HIS A O 1
ATOM 842 N N . ILE A 1 109 ? 6.274 3.704 -12.599 1.00 98.56 109 ILE A N 1
ATOM 843 C CA . ILE A 1 109 ? 5.592 2.407 -12.623 1.00 98.56 109 ILE A CA 1
ATOM 844 C C . ILE A 1 109 ? 5.977 1.592 -11.382 1.00 98.56 109 ILE A C 1
ATOM 846 O O . ILE A 1 109 ? 7.128 1.626 -10.950 1.00 98.56 109 ILE A O 1
ATOM 850 N N . GLY A 1 110 ? 5.015 0.879 -10.808 1.00 98.31 110 GLY A N 1
ATOM 851 C CA . GLY A 1 110 ? 5.204 -0.057 -9.699 1.00 98.31 110 GLY A CA 1
ATOM 852 C C . GLY A 1 110 ? 4.416 -1.340 -9.937 1.00 98.31 110 GLY A C 1
ATOM 853 O O . GLY A 1 110 ? 3.655 -1.426 -10.900 1.00 98.31 110 GLY A O 1
ATOM 854 N N . VAL A 1 111 ? 4.585 -2.335 -9.074 1.00 98.50 111 VAL A N 1
ATOM 855 C CA . VAL A 1 111 ? 3.852 -3.609 -9.137 1.00 98.50 111 VAL A CA 1
ATOM 856 C C . VAL A 1 111 ? 2.916 -3.697 -7.940 1.00 98.50 111 VAL A C 1
ATOM 858 O O . VAL A 1 111 ? 3.365 -3.568 -6.804 1.00 98.50 111 VAL A O 1
ATOM 861 N N . TYR A 1 112 ? 1.621 -3.888 -8.189 1.00 97.62 112 TYR A N 1
ATOM 862 C CA . TYR A 1 112 ? 0.629 -4.132 -7.146 1.00 97.62 112 TYR A CA 1
ATOM 863 C C . TYR A 1 112 ? 0.824 -5.538 -6.579 1.00 97.62 112 TYR A C 1
ATOM 865 O O . TYR A 1 112 ? 0.893 -6.501 -7.344 1.00 97.62 112 TYR A O 1
ATOM 873 N N . ILE A 1 113 ? 0.930 -5.655 -5.258 1.00 94.25 113 ILE A N 1
ATOM 874 C CA . ILE A 1 113 ? 1.235 -6.927 -4.583 1.00 94.25 113 ILE A CA 1
ATOM 875 C C . ILE A 1 113 ? 0.065 -7.457 -3.744 1.00 94.25 113 ILE A C 1
ATOM 877 O O . ILE A 1 113 ? 0.250 -8.424 -3.012 1.00 94.25 113 ILE A O 1
ATOM 881 N N . GLY A 1 114 ? -1.113 -6.843 -3.873 1.00 86.12 114 GLY A N 1
ATOM 882 C CA . GLY A 1 114 ? -2.296 -7.149 -3.072 1.00 86.12 114 GLY A CA 1
ATOM 883 C C . GLY A 1 114 ? -2.377 -6.320 -1.788 1.00 86.12 114 GLY A C 1
ATOM 884 O O . GLY A 1 114 ? -1.454 -5.558 -1.474 1.00 86.12 114 GLY A O 1
ATOM 885 N N . ASN A 1 115 ? -3.470 -6.472 -1.042 1.00 81.94 115 ASN A N 1
ATOM 886 C CA . ASN A 1 115 ? -3.706 -5.854 0.266 1.00 81.94 115 ASN A CA 1
ATOM 887 C C . ASN A 1 115 ? -3.499 -4.323 0.276 1.00 81.94 115 ASN A C 1
ATOM 889 O O . ASN A 1 115 ? -2.907 -3.757 1.200 1.00 81.94 115 ASN A O 1
ATOM 893 N N . GLY A 1 116 ? -3.881 -3.628 -0.799 1.00 83.12 116 GLY A N 1
ATOM 894 C CA . GLY A 1 116 ? -3.675 -2.182 -0.934 1.00 83.12 116 GLY A CA 1
ATOM 895 C C . GLY A 1 116 ? -2.204 -1.732 -0.994 1.00 83.12 116 GLY A C 1
ATOM 896 O O . GLY A 1 116 ? -1.924 -0.544 -0.807 1.00 83.12 116 GLY A O 1
ATOM 897 N N . LYS A 1 117 ? -1.250 -2.634 -1.260 1.00 92.25 117 LYS A N 1
ATOM 898 C CA . LYS A 1 117 ? 0.196 -2.354 -1.282 1.00 92.25 117 LYS A CA 1
ATOM 899 C C . LYS A 1 117 ? 0.818 -2.516 -2.666 1.00 92.25 117 LYS A C 1
ATOM 901 O O . LYS A 1 117 ? 0.338 -3.256 -3.526 1.00 92.25 117 LYS A O 1
ATOM 906 N N . CYS A 1 118 ? 1.939 -1.839 -2.888 1.00 97.19 118 CYS A N 1
ATOM 907 C CA . CYS A 1 118 ? 2.748 -2.011 -4.088 1.00 97.19 118 CYS A CA 1
ATOM 908 C C . CYS A 1 118 ? 4.247 -1.960 -3.790 1.00 97.19 118 CYS A C 1
ATOM 910 O O . CYS A 1 118 ? 4.684 -1.418 -2.776 1.00 97.19 118 CYS A O 1
ATOM 912 N N . ILE A 1 119 ? 5.038 -2.519 -4.707 1.00 98.44 119 ILE A N 1
ATOM 913 C CA . ILE A 1 119 ? 6.494 -2.374 -4.714 1.00 98.44 119 ILE A CA 1
ATOM 914 C C . ILE A 1 119 ? 6.887 -1.459 -5.868 1.00 98.44 119 ILE A C 1
ATOM 916 O O . ILE A 1 119 ? 6.500 -1.668 -7.021 1.00 98.44 119 ILE A O 1
ATOM 920 N N . GLU A 1 120 ? 7.679 -0.439 -5.558 1.00 98.12 120 GLU A N 1
ATOM 921 C CA . GLU A 1 120 ? 8.123 0.571 -6.511 1.00 98.12 120 GLU A CA 1
ATOM 922 C C . GLU A 1 120 ? 9.585 0.961 -6.271 1.00 98.12 120 GLU A C 1
ATOM 924 O O . GLU A 1 120 ? 10.038 1.110 -5.137 1.00 98.12 120 GLU A O 1
ATOM 929 N N . ALA A 1 121 ? 10.335 1.186 -7.352 1.00 97.50 121 ALA A N 1
ATOM 930 C CA . ALA A 1 121 ? 11.627 1.858 -7.258 1.00 97.50 121 ALA A CA 1
ATOM 931 C C . ALA A 1 121 ? 11.381 3.376 -7.318 1.00 97.50 121 ALA A C 1
ATOM 933 O O . ALA A 1 121 ? 11.183 3.939 -8.394 1.00 97.50 121 ALA A O 1
ATOM 934 N N . LYS A 1 122 ? 11.312 4.024 -6.149 1.00 92.88 122 LYS A N 1
ATOM 935 C CA . LYS A 1 122 ? 10.675 5.345 -5.958 1.00 92.88 122 LYS A CA 1
ATOM 936 C C . LYS A 1 122 ? 11.584 6.545 -6.262 1.00 92.88 122 LYS A C 1
ATOM 938 O O . LYS A 1 122 ? 11.124 7.682 -6.317 1.00 92.88 122 LYS A O 1
ATOM 943 N N . GLY A 1 123 ? 12.879 6.317 -6.458 1.00 94.38 123 GLY A N 1
ATOM 944 C CA . GLY A 1 123 ? 13.857 7.366 -6.754 1.00 94.38 123 GLY A CA 1
ATOM 945 C C . GLY A 1 123 ? 15.129 7.241 -5.923 1.00 94.38 123 GLY A C 1
ATOM 946 O O . GLY A 1 123 ? 15.185 6.471 -4.965 1.00 94.38 123 GLY A O 1
ATOM 947 N N . ILE A 1 124 ? 16.155 8.022 -6.278 1.00 93.69 124 ILE A N 1
ATOM 948 C CA . ILE A 1 124 ? 17.537 7.873 -5.774 1.00 93.69 124 ILE A CA 1
ATOM 949 C C . ILE A 1 124 ? 17.677 7.980 -4.245 1.00 93.69 124 ILE A C 1
ATOM 951 O O . ILE A 1 124 ? 18.608 7.429 -3.664 1.00 93.69 124 ILE A O 1
ATOM 955 N N . ASN A 1 125 ? 16.739 8.663 -3.584 1.00 92.94 125 ASN A N 1
ATOM 956 C CA . ASN A 1 125 ? 16.737 8.835 -2.130 1.00 92.94 125 ASN A CA 1
ATOM 957 C C . ASN A 1 125 ? 16.034 7.700 -1.373 1.00 92.94 125 ASN A C 1
ATOM 959 O O . ASN A 1 125 ? 16.185 7.620 -0.160 1.00 92.94 125 ASN A O 1
ATOM 963 N N . TYR A 1 126 ? 15.287 6.842 -2.071 1.00 92.44 126 TYR A N 1
ATOM 964 C CA . TYR A 1 126 ? 14.450 5.803 -1.466 1.00 92.44 126 TYR A CA 1
ATOM 965 C C . TYR A 1 126 ? 14.889 4.394 -1.869 1.00 92.44 126 TYR A C 1
ATOM 967 O O . TYR A 1 126 ? 14.908 3.494 -1.039 1.00 92.44 126 TYR A O 1
ATOM 975 N N . GLY A 1 127 ? 15.262 4.197 -3.137 1.00 95.69 127 GLY A N 1
ATOM 976 C CA . GLY A 1 127 ? 15.490 2.860 -3.677 1.00 95.69 127 GLY A CA 1
ATOM 977 C C . GLY A 1 127 ? 14.186 2.131 -4.002 1.00 95.69 127 GLY A C 1
ATOM 978 O O . GLY A 1 127 ? 13.175 2.753 -4.338 1.00 95.69 127 GLY A O 1
ATOM 979 N N . THR A 1 128 ? 14.243 0.805 -3.940 1.00 96.75 128 THR A N 1
ATOM 980 C CA . THR A 1 128 ? 13.097 -0.096 -4.110 1.00 96.75 128 THR A CA 1
ATOM 981 C C . THR A 1 128 ? 12.425 -0.330 -2.767 1.00 96.75 128 THR A C 1
ATOM 983 O O . THR A 1 128 ? 13.066 -0.817 -1.837 1.00 96.75 128 THR A O 1
ATOM 986 N N . VAL A 1 129 ? 11.150 0.030 -2.663 1.00 96.44 129 VAL A N 1
ATOM 987 C CA . VAL A 1 129 ? 10.395 0.060 -1.405 1.00 96.44 129 VAL A CA 1
ATOM 988 C C . VAL A 1 129 ? 9.007 -0.545 -1.581 1.00 96.44 129 VAL A C 1
ATOM 990 O O . VAL A 1 129 ? 8.443 -0.502 -2.675 1.00 96.44 129 VAL A O 1
ATOM 993 N N . GLU A 1 130 ? 8.463 -1.080 -0.491 1.00 97.38 130 GLU A N 1
ATOM 994 C CA . GLU A 1 130 ? 7.040 -1.385 -0.357 1.00 97.38 130 GLU A CA 1
ATOM 995 C C . GLU A 1 130 ? 6.330 -0.136 0.175 1.00 97.38 130 GLU A C 1
ATOM 997 O O . GLU A 1 130 ? 6.774 0.471 1.152 1.00 97.38 130 GLU A O 1
ATOM 1002 N N . THR A 1 131 ? 5.248 0.274 -0.480 1.00 89.56 131 THR A N 1
ATOM 1003 C CA . THR A 1 131 ? 4.427 1.424 -0.084 1.00 89.56 131 THR A CA 1
ATOM 1004 C C . THR A 1 131 ? 2.951 1.065 -0.172 1.00 89.56 131 THR A C 1
ATOM 1006 O O . THR A 1 131 ? 2.564 0.093 -0.828 1.00 89.56 131 THR A O 1
ATOM 1009 N N . ARG A 1 132 ? 2.088 1.845 0.490 1.00 92.00 132 ARG A N 1
ATOM 1010 C CA . ARG A 1 132 ? 0.649 1.721 0.239 1.00 92.00 132 ARG A CA 1
ATOM 1011 C C . ARG A 1 132 ? 0.380 2.239 -1.167 1.00 92.00 132 ARG A C 1
ATOM 1013 O O . ARG A 1 132 ? 0.883 3.299 -1.543 1.00 92.00 132 ARG A O 1
ATOM 1020 N N . ALA A 1 133 ? -0.457 1.539 -1.924 1.00 89.62 133 ALA A N 1
ATOM 1021 C CA . ALA A 1 133 ? -0.808 1.926 -3.285 1.00 89.62 133 ALA A CA 1
ATOM 1022 C C . ALA A 1 133 ? -1.369 3.359 -3.337 1.00 89.62 133 ALA A C 1
ATOM 1024 O O . ALA A 1 133 ? -1.068 4.094 -4.270 1.00 89.62 133 ALA A O 1
ATOM 1025 N N . GLN A 1 134 ? -2.092 3.792 -2.299 1.00 88.81 134 GLN A N 1
ATOM 1026 C CA . GLN A 1 134 ? -2.645 5.146 -2.184 1.00 88.81 134 GLN A CA 1
ATOM 1027 C C . GLN A 1 134 ? -1.608 6.262 -1.945 1.00 88.81 134 GLN A C 1
ATOM 1029 O O . GLN A 1 134 ? -1.917 7.428 -2.170 1.00 88.81 134 GLN A O 1
ATOM 1034 N N . ASP A 1 135 ? -0.383 5.941 -1.506 1.00 89.25 135 ASP A N 1
ATOM 1035 C CA . ASP A 1 135 ? 0.636 6.955 -1.181 1.00 89.25 135 ASP A CA 1
ATOM 1036 C C . ASP A 1 135 ? 1.301 7.549 -2.435 1.00 89.25 135 ASP A C 1
ATOM 1038 O O . ASP A 1 135 ? 1.971 8.584 -2.375 1.00 89.25 135 ASP A O 1
ATOM 1042 N N . THR A 1 136 ? 1.133 6.900 -3.588 1.00 89.00 136 THR A N 1
ATOM 1043 C CA . THR A 1 136 ? 1.556 7.418 -4.887 1.00 89.00 136 THR A CA 1
ATOM 1044 C C . THR A 1 136 ? 0.304 7.744 -5.714 1.00 89.00 136 THR A C 1
ATOM 1046 O O . THR A 1 136 ? -0.575 6.895 -5.836 1.00 89.00 136 THR A O 1
ATOM 1049 N N . PRO A 1 137 ? 0.205 8.939 -6.336 1.00 92.25 137 PRO A N 1
ATOM 1050 C CA . PRO A 1 137 ? -0.956 9.323 -7.142 1.00 92.25 137 PRO A CA 1
ATOM 1051 C C . PRO A 1 137 ? -0.931 8.611 -8.502 1.00 92.25 137 PRO A C 1
ATOM 1053 O O . PRO A 1 137 ? -0.580 9.194 -9.532 1.00 92.25 137 PRO A O 1
ATOM 1056 N N . TRP A 1 138 ? -1.214 7.310 -8.494 1.00 96.44 138 TRP A N 1
ATOM 1057 C CA . TRP A 1 138 ? -1.329 6.495 -9.695 1.00 96.44 138 TRP A CA 1
ATOM 1058 C C . TRP A 1 138 ? -2.518 6.949 -10.541 1.00 96.44 138 TRP A C 1
ATOM 1060 O O . TRP A 1 138 ? -3.520 7.432 -10.027 1.00 96.44 138 TRP A O 1
ATOM 1070 N N . VAL A 1 139 ? -2.407 6.786 -11.856 1.00 94.94 139 VAL A N 1
ATOM 1071 C CA . VAL A 1 139 ? -3.447 7.168 -12.824 1.00 94.94 139 VAL A CA 1
ATOM 1072 C C . VAL A 1 139 ? -4.123 5.933 -13.409 1.00 94.94 139 VAL A C 1
ATOM 1074 O O . VAL A 1 139 ? -5.314 5.951 -13.725 1.00 94.94 139 VAL A O 1
ATOM 1077 N N . SER A 1 140 ? -3.378 4.841 -13.571 1.00 94.44 140 SER A N 1
ATOM 1078 C CA . SER A 1 140 ? -3.872 3.633 -14.225 1.00 94.44 140 SER A CA 1
ATOM 1079 C C . SER A 1 140 ? -3.315 2.364 -13.597 1.00 94.44 140 SER A C 1
ATOM 1081 O O . SER A 1 140 ? -2.218 2.364 -13.040 1.00 94.44 140 SER A O 1
ATOM 1083 N N . VAL A 1 141 ? -4.062 1.278 -13.762 1.00 97.56 141 VAL A N 1
ATOM 1084 C CA . VAL A 1 141 ? -3.618 -0.099 -13.534 1.00 97.56 141 VAL A CA 1
ATOM 1085 C C . VAL A 1 141 ? -3.429 -0.785 -14.886 1.00 97.56 141 VAL A C 1
ATOM 1087 O O . VAL A 1 141 ? -4.227 -0.585 -15.807 1.00 97.56 141 VAL A O 1
ATOM 1090 N N . LEU A 1 142 ? -2.349 -1.550 -15.032 1.00 98.31 142 LEU A N 1
ATOM 1091 C CA . LEU A 1 142 ? -1.912 -2.134 -16.299 1.00 98.31 142 LEU A CA 1
ATOM 1092 C C . LEU A 1 142 ? -1.778 -3.653 -16.186 1.00 98.31 142 LEU A C 1
ATOM 1094 O O . LEU A 1 142 ? -1.001 -4.156 -15.370 1.00 98.31 142 LEU A O 1
ATOM 1098 N N . LYS A 1 143 ? -2.445 -4.381 -17.083 1.00 96.50 143 LYS A N 1
ATOM 1099 C CA . LYS A 1 143 ? -2.189 -5.807 -17.303 1.00 96.50 143 LYS A CA 1
ATOM 1100 C C . LYS A 1 143 ? -1.060 -5.940 -18.315 1.00 96.50 143 LYS A C 1
ATOM 1102 O O . LYS A 1 143 ? -1.256 -5.693 -19.507 1.00 96.50 143 LYS A O 1
ATOM 1107 N N . LEU A 1 144 ? 0.142 -6.274 -17.858 1.00 96.31 144 LEU A N 1
ATOM 1108 C CA . LEU A 1 144 ? 1.326 -6.295 -18.720 1.00 96.31 144 LEU A CA 1
ATOM 1109 C C . LEU A 1 144 ? 1.248 -7.455 -19.721 1.00 96.31 144 LEU A C 1
ATOM 1111 O O . LEU A 1 144 ? 0.977 -8.587 -19.345 1.00 96.31 144 LEU A O 1
ATOM 1115 N N . LYS A 1 145 ? 1.498 -7.212 -21.012 1.00 93.81 145 LYS A N 1
ATOM 1116 C CA . LYS A 1 145 ? 1.289 -8.254 -22.036 1.00 93.81 145 LYS A CA 1
ATOM 1117 C C . LYS A 1 145 ? 2.226 -9.464 -21.919 1.00 93.81 145 LYS A C 1
ATOM 1119 O O . LYS A 1 145 ? 1.851 -10.538 -22.383 1.00 93.81 145 LYS A O 1
ATOM 1124 N N . ASP A 1 146 ? 3.413 -9.271 -21.339 1.00 91.31 146 ASP A N 1
ATOM 1125 C CA . ASP A 1 146 ? 4.476 -10.283 -21.236 1.00 91.31 146 ASP A CA 1
ATOM 1126 C C . ASP A 1 146 ? 4.480 -11.015 -19.885 1.00 91.31 146 ASP A C 1
ATOM 1128 O O . ASP A 1 146 ? 5.346 -11.859 -19.640 1.00 91.31 146 ASP A O 1
ATOM 1132 N N . ILE A 1 147 ? 3.525 -10.680 -19.014 1.00 94.38 147 ILE A N 1
ATOM 1133 C CA . ILE A 1 147 ? 3.286 -11.386 -17.763 1.00 94.38 147 ILE A CA 1
ATOM 1134 C C . ILE A 1 147 ? 2.148 -12.373 -17.982 1.00 94.38 147 ILE A C 1
ATOM 1136 O O . ILE A 1 147 ? 1.097 -12.041 -18.537 1.00 94.38 147 ILE A O 1
ATOM 1140 N N . ASP A 1 148 ? 2.382 -13.604 -17.552 1.00 91.94 148 ASP A N 1
ATOM 1141 C CA . ASP A 1 148 ? 1.365 -14.630 -17.519 1.00 91.94 148 ASP A CA 1
ATOM 1142 C C . ASP A 1 148 ? 0.525 -14.489 -16.246 1.00 91.94 148 ASP A C 1
ATOM 1144 O O . ASP A 1 148 ? 1.019 -14.610 -15.125 1.00 91.94 148 ASP A O 1
ATOM 1148 N N . TYR A 1 149 ? -0.760 -14.214 -16.443 1.00 87.62 149 TYR A N 1
ATOM 1149 C CA . TYR A 1 149 ? -1.761 -14.115 -15.384 1.00 87.62 149 TYR A CA 1
ATOM 1150 C C . TYR A 1 149 ? -2.686 -15.339 -15.369 1.00 87.62 149 TYR A C 1
ATOM 1152 O O . TYR A 1 149 ? -3.721 -15.280 -14.721 1.00 87.62 149 TYR A O 1
ATOM 1160 N N . SER A 1 150 ? -2.391 -16.400 -16.132 1.00 79.44 150 SER A N 1
ATOM 1161 C CA . SER A 1 150 ? -3.182 -17.641 -16.139 1.00 79.44 150 SER A CA 1
ATOM 1162 C C . SER A 1 150 ? -2.979 -18.440 -14.854 1.00 79.44 150 SER A C 1
ATOM 1164 O O . SER A 1 150 ? -3.944 -18.928 -14.274 1.00 79.44 150 SER A O 1
ATOM 1166 N N . ALA A 1 151 ? -1.752 -18.431 -14.331 1.00 61.38 151 ALA A N 1
ATOM 1167 C CA . ALA A 1 151 ? -1.481 -18.615 -12.917 1.00 61.38 151 ALA A CA 1
ATOM 1168 C C . ALA A 1 151 ? -1.860 -17.323 -12.179 1.00 61.38 151 ALA A C 1
ATOM 1170 O O . ALA A 1 151 ? -1.001 -16.628 -11.633 1.00 61.38 151 ALA A O 1
ATOM 1171 N N . GLN A 1 152 ? -3.147 -16.945 -12.196 1.00 53.12 152 GLN A N 1
ATOM 1172 C CA . GLN A 1 152 ? -3.628 -16.053 -11.144 1.00 53.12 152 GLN A CA 1
ATOM 1173 C C . GLN A 1 152 ? -3.216 -16.690 -9.824 1.00 53.12 152 GLN A C 1
ATOM 1175 O O . GLN A 1 152 ? -3.154 -17.915 -9.725 1.00 53.12 152 GLN A O 1
ATOM 1180 N N . VAL A 1 153 ? -2.856 -15.857 -8.855 1.00 49.53 153 VAL A N 1
ATOM 1181 C CA . VAL A 1 153 ? -2.488 -16.273 -7.507 1.00 49.53 153 VAL A CA 1
ATOM 1182 C C . VAL A 1 153 ? -3.710 -16.955 -6.880 1.00 49.53 153 VAL A C 1
ATOM 1184 O O . VAL A 1 153 ? -4.451 -16.367 -6.114 1.00 49.53 153 VAL A O 1
ATOM 1187 N N . CYS A 1 154 ? -3.936 -18.210 -7.248 1.00 40.09 154 CYS A N 1
ATOM 1188 C CA . CYS A 1 154 ? -4.612 -19.222 -6.467 1.00 40.09 154 CYS A CA 1
ATOM 1189 C C . CYS A 1 154 ? -3.519 -19.885 -5.623 1.00 40.09 154 CYS A C 1
ATOM 1191 O O . CYS A 1 154 ? -3.299 -21.087 -5.683 1.00 40.09 154 CYS A O 1
ATOM 1193 N N . GLU A 1 155 ? -2.765 -19.073 -4.887 1.00 38.78 155 GLU A N 1
ATOM 1194 C CA . GLU A 1 155 ? -2.421 -19.475 -3.533 1.00 38.78 155 GLU A CA 1
ATOM 1195 C C . GLU A 1 155 ? -3.447 -18.822 -2.622 1.00 38.78 155 GLU A C 1
ATOM 1197 O O . GLU A 1 155 ? -3.156 -17.920 -1.850 1.00 38.78 155 GLU A O 1
ATOM 1202 N N . SER A 1 156 ? -4.686 -19.277 -2.754 1.00 37.88 156 SER A N 1
ATOM 1203 C CA . SER A 1 156 ? -5.455 -19.570 -1.561 1.00 37.88 156 SER A CA 1
ATOM 1204 C C . SER A 1 156 ? -4.759 -20.769 -0.904 1.00 37.88 156 SER A C 1
ATOM 1206 O O . SER A 1 156 ? -4.711 -21.839 -1.522 1.00 37.88 156 SER A O 1
ATOM 1208 N N . PRO A 1 157 ? -4.156 -20.646 0.292 1.00 41.06 157 PRO A N 1
ATOM 1209 C CA . PRO A 1 157 ? -3.891 -21.831 1.083 1.00 41.06 157 PRO A CA 1
ATOM 1210 C C . PRO A 1 157 ? -5.259 -22.345 1.539 1.00 41.06 157 PRO A C 1
ATOM 1212 O O . PRO A 1 157 ? -5.757 -21.901 2.566 1.00 41.06 157 PRO A O 1
ATOM 1215 N N . ASP A 1 158 ? -5.866 -23.241 0.750 1.00 36.59 158 ASP A N 1
ATOM 1216 C CA . ASP A 1 158 ? -7.179 -23.848 1.033 1.00 36.59 158 ASP A CA 1
ATOM 1217 C C . ASP A 1 158 ? -8.331 -22.804 1.055 1.00 36.59 158 ASP A C 1
ATOM 1219 O O . ASP A 1 158 ? -8.089 -21.606 1.219 1.00 36.59 158 ASP A O 1
ATOM 1223 N N . PRO A 1 159 ? -9.621 -23.156 0.891 1.00 40.31 159 PRO A N 1
ATOM 1224 C CA . PRO A 1 159 ? -10.676 -22.291 1.384 1.00 40.31 159 PRO A CA 1
ATOM 1225 C C . PRO A 1 159 ? -10.679 -22.407 2.913 1.00 40.31 159 PRO A C 1
ATOM 1227 O O . PRO A 1 159 ? -11.546 -23.051 3.494 1.00 40.31 159 PRO A O 1
ATOM 1230 N N . SER A 1 160 ? -9.716 -21.769 3.578 1.00 42.44 160 SER A N 1
ATOM 1231 C CA . SER A 1 160 ? -10.010 -21.244 4.905 1.00 42.44 160 SER A CA 1
ATOM 1232 C C . SER A 1 160 ? -10.884 -20.016 4.652 1.00 42.44 160 SER A C 1
ATOM 1234 O O . SER A 1 160 ? -10.483 -19.156 3.864 1.00 42.44 160 SER A O 1
ATOM 1236 N N . PRO A 1 161 ? -12.114 -19.956 5.186 1.00 44.12 161 PRO A N 1
ATOM 1237 C CA . PRO A 1 161 ? -13.060 -18.904 4.844 1.00 44.12 161 PRO A CA 1
ATOM 1238 C C . PRO A 1 161 ? -12.381 -17.588 5.185 1.00 44.12 161 PRO A C 1
ATOM 1240 O O . PRO A 1 161 ? -12.065 -17.386 6.349 1.00 44.12 161 PRO A O 1
ATOM 1243 N N . HIS A 1 162 ? -12.084 -16.734 4.203 1.00 50.97 162 HIS A N 1
ATOM 1244 C CA . HIS A 1 162 ? -11.531 -15.420 4.503 1.00 50.97 162 HIS A CA 1
ATOM 1245 C C . HIS A 1 162 ? -12.534 -14.714 5.414 1.00 50.97 162 HIS A C 1
ATOM 1247 O O . HIS A 1 162 ? -13.613 -14.347 4.930 1.00 50.97 162 HIS A O 1
ATOM 1253 N N . PRO A 1 163 ? -12.270 -14.607 6.725 1.00 61.91 163 PRO A N 1
ATOM 1254 C CA . PRO A 1 163 ? -13.344 -14.296 7.631 1.00 61.91 163 PRO A CA 1
ATOM 1255 C C . PRO A 1 163 ? -13.530 -12.793 7.544 1.00 61.91 163 PRO A C 1
ATOM 1257 O O . PRO A 1 163 ? -12.669 -12.023 7.948 1.00 61.91 163 PRO A O 1
ATOM 1260 N N . THR A 1 164 ? -14.652 -12.360 6.986 1.00 77.12 164 THR A N 1
ATOM 1261 C CA . THR A 1 164 ? -15.197 -11.061 7.361 1.00 77.12 164 THR A CA 1
ATOM 1262 C C . THR A 1 164 ? -15.706 -11.182 8.790 1.00 77.12 164 THR A C 1
ATOM 1264 O O . THR A 1 164 ? -16.352 -12.175 9.133 1.00 77.12 164 THR A O 1
ATOM 1267 N N . GLY A 1 165 ? -15.452 -10.178 9.612 1.00 86.81 165 GLY A N 1
ATOM 1268 C CA . GLY A 1 165 ? -15.802 -10.177 11.021 1.00 86.81 165 GLY A CA 1
ATOM 1269 C C . GLY A 1 165 ? -14.590 -10.339 11.929 1.00 86.81 165 GLY A C 1
ATOM 1270 O O . GLY A 1 165 ? -13.466 -9.976 11.583 1.00 86.81 165 GLY A O 1
ATOM 1271 N N . TRP A 1 166 ? -14.844 -10.842 13.130 1.00 88.94 166 TRP A N 1
ATOM 1272 C CA . TRP A 1 166 ? -13.845 -10.973 14.182 1.00 88.94 166 TRP A CA 1
ATOM 1273 C C . TRP A 1 166 ? -12.905 -12.144 13.920 1.00 88.94 166 TRP A C 1
ATOM 1275 O O . TRP A 1 166 ? -13.348 -13.281 13.765 1.00 88.94 166 TRP A O 1
ATOM 1285 N N . VAL A 1 167 ? -11.604 -11.860 13.904 1.00 87.94 167 VAL A N 1
ATOM 1286 C CA . VAL A 1 167 ? -10.550 -12.846 13.652 1.00 87.94 167 VAL A CA 1
ATOM 1287 C C . VAL A 1 167 ? -9.466 -12.697 14.700 1.00 87.94 167 VAL A C 1
ATOM 1289 O O . VAL A 1 167 ? -8.927 -11.609 14.903 1.00 87.94 167 VAL A O 1
ATOM 1292 N N . LYS A 1 168 ? -9.136 -13.798 15.367 1.00 83.19 168 LYS A N 1
ATOM 1293 C CA . LYS A 1 168 ? -8.003 -13.864 16.285 1.00 83.19 168 LYS A CA 1
ATOM 1294 C C . LYS A 1 168 ? -6.708 -14.070 15.506 1.00 83.19 168 LYS A C 1
ATOM 1296 O O . LYS A 1 168 ? -6.633 -14.954 14.657 1.00 83.19 168 LYS A O 1
ATOM 1301 N N . GLU A 1 169 ? -5.690 -13.283 15.832 1.00 79.50 169 GLU A N 1
ATOM 1302 C CA . GLU A 1 169 ? -4.361 -13.333 15.223 1.00 79.50 169 GLU A CA 1
ATOM 1303 C C . GLU A 1 169 ? -3.262 -13.255 16.291 1.00 79.50 169 GLU A C 1
ATOM 1305 O O . GLU A 1 169 ? -3.531 -13.063 17.481 1.00 79.50 169 GLU A O 1
ATOM 1310 N N . ASP A 1 170 ? -2.007 -13.417 15.869 1.00 73.50 170 ASP A N 1
ATOM 1311 C CA . ASP A 1 170 ? -0.861 -13.259 16.761 1.00 73.50 170 ASP A CA 1
ATOM 1312 C C . ASP A 1 170 ? -0.798 -11.814 17.288 1.00 73.50 170 ASP A C 1
ATOM 1314 O O . ASP A 1 170 ? -0.584 -10.864 16.533 1.00 73.50 170 ASP A O 1
ATOM 1318 N N . GLY A 1 171 ? -1.025 -11.650 18.594 1.00 69.31 171 GLY A N 1
ATOM 1319 C CA . GLY A 1 171 ? -1.028 -10.354 19.274 1.00 69.31 171 GLY A CA 1
ATOM 1320 C C . GLY A 1 171 ? -2.402 -9.774 19.633 1.00 69.31 171 GLY A C 1
ATOM 1321 O O . GLY A 1 171 ? -2.432 -8.809 20.397 1.00 69.31 171 GLY A O 1
ATOM 1322 N N . GLY A 1 172 ? -3.523 -10.354 19.178 1.00 83.31 172 GLY A N 1
ATOM 1323 C CA . GLY A 1 172 ? -4.861 -9.883 19.560 1.00 83.31 172 GLY A CA 1
ATOM 1324 C C . GLY A 1 172 ? -6.001 -10.341 18.646 1.00 83.31 172 GLY A C 1
ATOM 1325 O O . GLY A 1 172 ? -5.940 -11.390 18.013 1.00 83.31 172 GLY A O 1
ATOM 1326 N N . VAL A 1 173 ? -7.074 -9.549 18.590 1.00 89.25 173 VAL A N 1
ATOM 1327 C CA . VAL A 1 173 ? -8.227 -9.788 17.701 1.00 89.25 173 VAL A CA 1
ATOM 1328 C C . VAL A 1 173 ? -8.371 -8.611 16.748 1.00 89.25 173 VAL A C 1
ATOM 1330 O O . VAL A 1 173 ? -8.274 -7.466 17.182 1.00 89.25 173 VAL A O 1
ATOM 1333 N N . ARG A 1 174 ? -8.619 -8.872 15.467 1.00 91.00 174 ARG A N 1
ATOM 1334 C CA . ARG A 1 174 ? -8.924 -7.866 14.444 1.00 91.00 174 ARG A CA 1
ATOM 1335 C C . ARG A 1 174 ? -10.373 -7.985 13.986 1.00 91.00 174 ARG A C 1
ATOM 1337 O O . ARG A 1 174 ? -10.992 -9.037 14.139 1.00 91.00 174 ARG A O 1
ATOM 1344 N N . PHE A 1 175 ? -10.895 -6.921 13.381 1.00 88.00 175 PHE A N 1
ATOM 1345 C CA . PHE A 1 175 ? -12.164 -6.965 12.658 1.00 88.00 175 PHE A CA 1
ATOM 1346 C C . PHE A 1 175 ? -11.929 -6.717 11.175 1.00 88.00 175 PHE A C 1
ATOM 1348 O O . PHE A 1 175 ? -11.527 -5.621 10.781 1.00 88.00 175 PHE A O 1
ATOM 1355 N N . TYR A 1 176 ? -12.199 -7.732 10.363 1.00 86.25 176 TYR A N 1
ATOM 1356 C CA . TYR A 1 176 ? -12.065 -7.701 8.915 1.00 86.25 176 TYR A CA 1
ATOM 1357 C C . TYR A 1 176 ? -13.382 -7.268 8.272 1.00 86.25 176 TYR A C 1
ATOM 1359 O O . TYR A 1 176 ? -14.396 -7.955 8.347 1.00 86.25 176 TYR A O 1
ATOM 1367 N N . LEU A 1 177 ? -13.372 -6.114 7.615 1.00 79.75 177 LEU A N 1
ATOM 1368 C CA . LEU A 1 177 ? -14.491 -5.640 6.800 1.00 79.75 177 LEU A CA 1
ATOM 1369 C C . LEU A 1 177 ? -14.571 -6.430 5.487 1.00 79.75 177 LEU A C 1
ATOM 1371 O O . LEU A 1 177 ? -15.656 -6.695 4.980 1.00 79.75 177 LEU A O 1
ATOM 1375 N N . GLU A 1 178 ? -13.406 -6.820 4.971 1.00 78.06 178 GLU A N 1
ATOM 1376 C CA . GLU A 1 178 ? -13.191 -7.671 3.801 1.00 78.06 178 GLU A CA 1
ATOM 1377 C C . GLU A 1 178 ? -12.006 -8.609 4.092 1.00 78.06 178 GLU A C 1
ATOM 1379 O O . GLU A 1 178 ? -11.207 -8.282 4.970 1.00 78.06 178 GLU A O 1
ATOM 1384 N N . PRO A 1 179 ? -11.838 -9.717 3.343 1.00 66.44 179 PRO A N 1
ATOM 1385 C CA . PRO A 1 179 ? -10.747 -10.697 3.477 1.00 66.44 179 PRO A CA 1
ATOM 1386 C C . PRO A 1 179 ? -9.330 -10.177 3.766 1.00 66.44 179 PRO A C 1
ATOM 1388 O O . PRO A 1 179 ? -8.522 -10.897 4.339 1.00 66.44 179 PRO A O 1
ATOM 1391 N N . GLU A 1 180 ? -9.030 -8.945 3.355 1.00 66.06 180 GLU A N 1
ATOM 1392 C CA . GLU A 1 180 ? -7.708 -8.313 3.431 1.00 66.06 180 GLU A CA 1
ATOM 1393 C C . GLU A 1 180 ? -7.761 -6.874 3.982 1.00 66.06 180 GLU A C 1
ATOM 1395 O O . GLU A 1 180 ? -6.765 -6.149 3.990 1.00 66.06 180 GLU A O 1
ATOM 1400 N N . ARG A 1 181 ? -8.936 -6.428 4.448 1.00 78.44 181 ARG A N 1
ATOM 1401 C CA . ARG A 1 181 ? -9.157 -5.071 4.957 1.00 78.44 181 ARG A CA 1
ATOM 1402 C C . ARG A 1 181 ? -9.747 -5.137 6.351 1.00 78.44 181 ARG A C 1
ATOM 1404 O O . ARG A 1 181 ? -10.927 -5.438 6.513 1.00 78.44 181 ARG A O 1
ATOM 1411 N N . TYR A 1 182 ? -8.939 -4.794 7.344 1.00 87.31 182 TYR A N 1
ATOM 1412 C CA . TYR A 1 182 ? -9.354 -4.719 8.739 1.00 87.31 182 TYR A CA 1
ATOM 1413 C C . TYR A 1 182 ? -9.391 -3.279 9.257 1.00 87.31 182 TYR A C 1
ATOM 1415 O O . TYR A 1 182 ? -8.821 -2.362 8.663 1.00 87.31 182 TYR A O 1
ATOM 1423 N N . VAL A 1 183 ? -10.098 -3.080 10.365 1.00 86.88 183 VAL A N 1
ATOM 1424 C CA . VAL A 1 183 ? -10.195 -1.789 11.054 1.00 86.88 183 VAL A CA 1
ATOM 1425 C C . VAL A 1 183 ? -8.883 -1.511 11.798 1.00 86.88 183 VAL A C 1
ATOM 1427 O O . VAL A 1 183 ? -8.371 -2.376 12.502 1.00 86.88 183 VAL A O 1
ATOM 1430 N N . SER A 1 184 ? -8.318 -0.311 11.648 1.00 90.00 184 SER A N 1
ATOM 1431 C CA . SER A 1 184 ? -7.078 0.100 12.328 1.00 90.00 184 SER A CA 1
ATOM 1432 C C . SER A 1 184 ? -7.062 1.603 12.577 1.00 90.00 184 SER A C 1
ATOM 1434 O O . SER A 1 184 ? -7.413 2.355 11.666 1.00 90.00 184 SER A O 1
ATOM 1436 N N . ASN A 1 185 ? -6.599 2.037 13.754 1.00 85.94 185 ASN A N 1
ATOM 1437 C CA . ASN A 1 185 ? -6.691 3.428 14.227 1.00 85.94 185 ASN A CA 1
ATOM 1438 C C . ASN A 1 185 ? -8.094 4.031 14.054 1.00 85.94 185 ASN A C 1
ATOM 1440 O O . ASN A 1 185 ? -8.227 5.215 13.729 1.00 85.94 185 ASN A O 1
ATOM 1444 N N . ASP A 1 186 ? -9.129 3.213 14.221 1.00 91.94 186 ASP A N 1
ATOM 1445 C CA . ASP A 1 186 ? -10.499 3.644 13.990 1.00 91.94 186 ASP A CA 1
ATOM 1446 C C . ASP A 1 186 ? -11.493 2.889 14.874 1.00 91.94 186 ASP A C 1
ATOM 1448 O O . ASP A 1 186 ? -11.197 1.826 15.434 1.00 91.94 186 ASP A O 1
ATOM 1452 N N . TRP A 1 187 ? -12.679 3.476 14.983 1.00 92.75 187 TRP A N 1
ATOM 1453 C CA . TRP A 1 187 ? -13.833 2.882 15.632 1.00 92.75 187 TRP A CA 1
ATOM 1454 C C . TRP A 1 187 ? -14.540 1.916 14.686 1.00 92.75 187 TRP A C 1
ATOM 1456 O O . TRP A 1 187 ? -14.656 2.163 13.487 1.00 92.75 187 TRP A O 1
ATOM 1466 N N . TYR A 1 188 ? -15.112 0.856 15.243 1.00 93.31 188 TYR A N 1
ATOM 1467 C CA . TYR A 1 188 ? -16.091 0.042 14.536 1.00 93.31 188 TYR A CA 1
ATOM 1468 C C . TYR A 1 188 ? -17.236 -0.325 15.465 1.00 93.31 188 TYR A C 1
ATOM 1470 O O . TYR A 1 188 ? -17.011 -0.646 16.634 1.00 93.31 188 TYR A O 1
ATOM 1478 N N . GLN A 1 189 ? -18.456 -0.267 14.940 1.00 92.62 189 GLN A N 1
ATOM 1479 C CA . GLN A 1 189 ? -19.639 -0.711 15.656 1.00 92.62 189 GLN A CA 1
ATOM 1480 C C . GLN A 1 189 ? -20.066 -2.073 15.116 1.00 92.62 189 GLN A C 1
ATOM 1482 O O . GLN A 1 189 ? -20.410 -2.190 13.941 1.00 92.62 189 GLN A O 1
ATOM 1487 N N . ASP A 1 190 ? -20.083 -3.084 15.981 1.00 87.94 190 ASP A N 1
ATOM 1488 C CA . ASP A 1 190 ? -20.607 -4.411 15.663 1.00 87.94 190 ASP A CA 1
ATOM 1489 C C . ASP A 1 190 ? -21.745 -4.745 16.623 1.00 87.94 190 ASP A C 1
ATOM 1491 O O . ASP A 1 190 ? -21.597 -4.609 17.836 1.00 87.94 190 ASP A O 1
ATOM 1495 N N . LYS A 1 191 ? -22.903 -5.139 16.083 1.00 85.19 191 LYS A N 1
ATOM 1496 C CA . LYS A 1 191 ? -24.111 -5.480 16.864 1.00 85.19 191 LYS A CA 1
ATOM 1497 C C . LYS A 1 191 ? -24.464 -4.457 17.961 1.00 85.19 191 LYS A C 1
ATOM 1499 O O . LYS A 1 191 ? -24.851 -4.817 19.064 1.00 85.19 191 LYS A O 1
ATOM 1504 N N . GLY A 1 192 ? -24.316 -3.166 17.661 1.00 84.44 192 GLY A N 1
ATOM 1505 C CA . GLY A 1 192 ? -24.646 -2.072 18.583 1.00 84.44 192 GLY A CA 1
ATOM 1506 C C . GLY A 1 192 ? -23.545 -1.707 19.586 1.00 84.44 192 GLY A C 1
ATOM 1507 O O . GLY A 1 192 ? -23.608 -0.625 20.172 1.00 84.44 192 GLY A O 1
ATOM 1508 N N . GLN A 1 193 ? -22.501 -2.525 19.725 1.00 90.25 193 GLN A N 1
ATOM 1509 C CA . GLN A 1 193 ? -21.363 -2.270 20.608 1.00 90.25 193 GLN A CA 1
ATOM 1510 C C . GLN A 1 193 ? -20.222 -1.587 19.852 1.00 90.25 193 GLN A C 1
ATOM 1512 O O . GLN A 1 193 ? -19.976 -1.879 18.684 1.00 90.25 193 GLN A O 1
ATOM 1517 N N . TRP A 1 194 ? -19.530 -0.664 20.519 1.00 94.62 194 TRP A N 1
ATOM 1518 C CA . TRP A 1 194 ? -18.403 0.070 19.943 1.00 94.62 194 TRP A CA 1
ATOM 1519 C C . TRP A 1 194 ? -17.074 -0.545 20.353 1.00 94.62 194 TRP A C 1
ATOM 1521 O O . TRP A 1 194 ? -16.866 -0.857 21.522 1.00 94.62 194 TRP A O 1
ATOM 1531 N N . PHE A 1 195 ? -16.162 -0.636 19.395 1.00 95.06 195 PHE A N 1
ATOM 1532 C CA . PHE A 1 195 ? -14.816 -1.168 19.561 1.00 95.06 195 PHE A CA 1
ATOM 1533 C C . PHE A 1 195 ? -13.812 -0.183 18.970 1.00 95.06 195 PHE A C 1
ATOM 1535 O O . PHE A 1 195 ? -14.125 0.528 18.011 1.00 95.06 195 PHE A O 1
ATOM 1542 N N . TRP A 1 196 ? -12.601 -0.163 19.516 1.00 93.88 196 TRP A N 1
ATOM 1543 C CA . TRP A 1 196 ? -11.496 0.616 18.970 1.00 93.88 196 TRP A CA 1
ATOM 1544 C C . TRP A 1 196 ? -10.330 -0.288 18.605 1.00 93.88 196 TRP A C 1
ATOM 1546 O O . TRP A 1 196 ? -9.949 -1.163 19.386 1.00 93.88 196 TRP A O 1
ATOM 1556 N N . PHE A 1 197 ? -9.739 -0.023 17.443 1.00 91.06 197 PHE A N 1
ATOM 1557 C CA . PHE A 1 197 ? -8.603 -0.767 16.918 1.00 91.06 197 PHE A CA 1
ATOM 1558 C C . PHE A 1 197 ? -7.359 0.107 16.923 1.00 91.06 197 PHE A C 1
ATOM 1560 O O . PHE A 1 197 ? -7.367 1.230 16.418 1.00 91.06 197 PHE A O 1
ATOM 1567 N N . ASP A 1 198 ? -6.269 -0.406 17.482 1.00 83.88 198 ASP A N 1
ATOM 1568 C CA . ASP A 1 198 ? -4.996 0.304 17.522 1.00 83.88 198 ASP A CA 1
ATOM 1569 C C . ASP A 1 198 ? -4.337 0.421 16.131 1.00 83.88 198 ASP A C 1
ATOM 1571 O O . ASP A 1 198 ? -4.878 -0.001 15.102 1.00 83.88 198 ASP A O 1
ATOM 1575 N N . GLY A 1 199 ? -3.140 1.009 16.078 1.00 78.69 199 GLY A N 1
ATOM 1576 C CA . GLY A 1 199 ? -2.416 1.198 14.819 1.00 78.69 199 GLY A CA 1
ATOM 1577 C C . GLY A 1 199 ? -1.934 -0.089 14.153 1.00 78.69 199 GLY A C 1
ATOM 1578 O O . GLY A 1 199 ? -1.596 -0.062 12.972 1.00 78.69 199 GLY A O 1
ATOM 1579 N N . SER A 1 200 ? -1.925 -1.203 14.883 1.00 76.50 200 SER A N 1
ATOM 1580 C CA . SER A 1 200 ? -1.668 -2.539 14.348 1.00 76.50 200 SER A CA 1
ATOM 1581 C C . SER A 1 200 ? -2.950 -3.271 13.938 1.00 76.50 200 SER A C 1
ATOM 1583 O O . SER A 1 200 ? -2.861 -4.360 13.374 1.00 76.50 200 SER A O 1
ATOM 1585 N N . GLY A 1 201 ? -4.122 -2.669 14.159 1.00 84.94 201 GLY A N 1
ATOM 1586 C CA . GLY A 1 201 ? -5.428 -3.234 13.834 1.00 84.94 201 GLY A CA 1
ATOM 1587 C C . GLY A 1 201 ? -5.985 -4.181 14.889 1.00 84.94 201 GLY A C 1
ATOM 1588 O O . GLY A 1 201 ? -6.950 -4.877 14.595 1.00 84.94 201 GLY A O 1
ATOM 1589 N N . HIS A 1 202 ? -5.393 -4.240 16.084 1.00 87.50 202 HIS A N 1
ATOM 1590 C CA . HIS A 1 202 ? -5.905 -5.066 17.174 1.00 87.50 202 HIS A CA 1
ATOM 1591 C C . HIS A 1 202 ? -6.923 -4.293 18.009 1.00 87.50 202 HIS A C 1
ATOM 1593 O O . HIS A 1 202 ? -6.707 -3.128 18.354 1.00 87.50 202 HIS A O 1
ATOM 1599 N N . ALA A 1 203 ? -8.032 -4.949 18.342 1.00 92.75 203 ALA A N 1
ATOM 1600 C CA . ALA A 1 203 ? -9.047 -4.416 19.232 1.00 92.75 203 ALA A CA 1
ATOM 1601 C C . ALA A 1 203 ? -8.479 -4.231 20.642 1.00 92.75 203 ALA A C 1
ATOM 1603 O O . ALA A 1 203 ? -7.833 -5.124 21.197 1.00 92.75 203 ALA A O 1
ATOM 1604 N N . VAL A 1 204 ? -8.738 -3.065 21.227 1.00 91.12 204 VAL A N 1
ATOM 1605 C CA . VAL A 1 204 ? -8.299 -2.731 22.581 1.00 91.12 204 VAL A CA 1
ATOM 1606 C C . VAL A 1 204 ? -9.157 -3.472 23.606 1.00 91.12 204 VAL A C 1
ATOM 1608 O O . VAL A 1 204 ? -10.375 -3.545 23.478 1.00 91.12 204 VAL A O 1
ATOM 1611 N N . ARG A 1 205 ? -8.510 -4.012 24.642 1.00 90.81 205 ARG A N 1
ATOM 1612 C CA . ARG A 1 205 ? -9.137 -4.790 25.716 1.00 90.81 205 ARG A CA 1
ATOM 1613 C C . ARG A 1 205 ? -8.527 -4.445 27.060 1.00 90.81 205 ARG A C 1
ATOM 1615 O O . ARG A 1 205 ? -7.308 -4.306 27.143 1.00 90.81 205 ARG A O 1
ATOM 1622 N N . ASP A 1 206 ? -9.358 -4.374 28.098 1.00 89.50 206 ASP A N 1
ATOM 1623 C CA . ASP A 1 206 ? -8.952 -4.132 29.489 1.00 89.50 206 ASP A CA 1
ATOM 1624 C C . ASP A 1 206 ? -8.059 -2.886 29.646 1.00 89.50 206 ASP A C 1
ATOM 1626 O O . ASP A 1 206 ? -7.201 -2.802 30.535 1.00 89.50 206 ASP A O 1
ATOM 1630 N N . ASN A 1 207 ? -8.234 -1.899 28.764 1.00 92.88 207 ASN A N 1
ATOM 1631 C CA . ASN A 1 207 ? -7.262 -0.831 28.591 1.00 92.88 207 ASN A CA 1
ATOM 1632 C C . ASN A 1 207 ? -7.903 0.505 28.212 1.00 92.88 207 ASN A C 1
ATOM 1634 O O . ASN A 1 207 ? -9.004 0.585 27.662 1.00 92.88 207 ASN A O 1
ATOM 1638 N N . TRP A 1 208 ? -7.171 1.563 28.541 1.00 90.75 208 TRP A N 1
ATOM 1639 C CA . TRP A 1 208 ? -7.542 2.939 28.258 1.00 90.75 208 TRP A CA 1
ATOM 1640 C C . TRP A 1 208 ? -7.133 3.327 26.844 1.00 90.75 208 TRP A C 1
ATOM 1642 O O . TRP A 1 208 ? -6.072 2.929 26.361 1.00 90.75 208 TRP A O 1
ATOM 1652 N N . TYR A 1 209 ? -7.934 4.181 26.216 1.00 89.50 209 TYR A N 1
ATOM 1653 C CA . TYR A 1 209 ? -7.587 4.783 24.938 1.00 89.50 209 TYR A CA 1
ATOM 1654 C C . TYR A 1 209 ? -7.882 6.280 24.935 1.00 89.50 209 TYR A C 1
ATOM 1656 O O . TYR A 1 209 ? -8.951 6.711 25.368 1.00 89.50 209 TYR A O 1
ATOM 1664 N N . PHE A 1 210 ? -6.933 7.077 24.444 1.00 88.12 210 PHE A N 1
ATOM 1665 C CA . PHE A 1 210 ? -7.086 8.523 24.323 1.00 88.12 210 PHE A CA 1
ATOM 1666 C C . PHE A 1 210 ? -7.313 8.904 22.865 1.00 88.12 210 PHE A C 1
ATOM 1668 O O . PHE A 1 210 ? -6.437 8.714 22.021 1.00 88.12 210 PHE A O 1
ATOM 1675 N N . TYR A 1 211 ? -8.482 9.467 22.578 1.00 86.62 211 TYR A N 1
ATOM 1676 C CA . TYR A 1 211 ? -8.893 9.836 21.230 1.00 86.62 211 TYR A CA 1
ATOM 1677 C C . TYR A 1 211 ? -9.601 11.186 21.234 1.00 86.62 211 TYR A C 1
ATOM 1679 O O . TYR A 1 211 ? -10.559 11.383 21.980 1.00 86.62 211 TYR A O 1
ATOM 1687 N N . LYS A 1 212 ? -9.141 12.110 20.377 1.00 87.31 212 LYS A N 1
ATOM 1688 C CA . LYS A 1 212 ? -9.723 13.457 20.206 1.00 87.31 212 LYS A CA 1
ATOM 1689 C C . LYS A 1 212 ? -10.045 14.134 21.547 1.00 87.31 212 LYS A C 1
ATOM 1691 O O . LYS A 1 212 ? -11.192 14.478 21.811 1.00 87.31 212 LYS A O 1
ATOM 1696 N N . ASP A 1 213 ? -9.031 14.260 22.401 1.00 88.50 213 ASP A N 1
ATOM 1697 C CA . ASP A 1 213 ? -9.103 14.897 23.725 1.00 8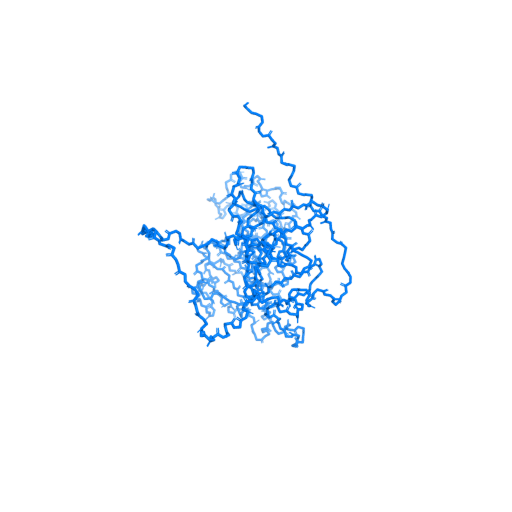8.50 213 ASP A CA 1
ATOM 1698 C C . ASP A 1 213 ? -10.021 14.230 24.762 1.00 88.50 213 ASP A C 1
ATOM 1700 O O . ASP A 1 213 ? -10.291 14.804 25.818 1.00 88.50 213 ASP A O 1
ATOM 1704 N N . ASN A 1 214 ? -10.457 12.996 24.508 1.00 91.06 214 ASN A N 1
ATOM 1705 C CA . ASN A 1 214 ? -11.309 12.234 25.411 1.00 91.06 214 ASN A CA 1
ATOM 1706 C C . ASN A 1 214 ? -10.682 10.880 25.749 1.00 91.06 214 ASN A C 1
ATOM 1708 O O . ASN A 1 214 ? -10.031 10.247 24.916 1.00 91.06 214 ASN A O 1
ATOM 1712 N N . TRP A 1 215 ? -10.889 10.442 26.990 1.00 94.19 215 TRP A N 1
ATOM 1713 C CA . TRP A 1 215 ? -10.506 9.108 27.440 1.00 94.19 215 TRP A CA 1
ATOM 1714 C C . TRP A 1 215 ? -11.677 8.150 27.300 1.00 94.19 215 TRP A C 1
ATOM 1716 O O . TRP A 1 215 ? -12.789 8.474 27.699 1.00 94.19 215 TRP A O 1
ATOM 1726 N N . TYR A 1 216 ? -11.387 6.967 26.786 1.00 94.50 216 TYR A N 1
ATOM 1727 C CA . TYR A 1 216 ? -12.305 5.848 26.647 1.00 94.50 216 TYR A CA 1
ATOM 1728 C C . TYR A 1 216 ? -11.700 4.648 27.366 1.00 94.50 216 TYR A C 1
ATOM 1730 O O . TYR A 1 216 ? -10.479 4.573 27.555 1.00 94.50 216 TYR A O 1
ATOM 1738 N N . TYR A 1 217 ? -12.546 3.706 27.756 1.00 94.62 217 TYR A N 1
ATOM 1739 C CA . TYR A 1 217 ? -12.101 2.438 28.312 1.00 94.62 217 TYR A CA 1
ATOM 1740 C C . TYR A 1 217 ? -12.808 1.289 27.608 1.00 94.62 217 TYR A C 1
ATOM 1742 O O . TYR A 1 217 ? -14.006 1.364 27.332 1.00 94.62 217 TYR A O 1
ATOM 1750 N N . PHE A 1 218 ? -12.047 0.242 27.313 1.00 94.94 218 PHE A N 1
ATOM 1751 C CA . PHE A 1 218 ? -12.555 -0.976 26.698 1.00 94.94 218 PHE A CA 1
ATOM 1752 C C . PHE A 1 218 ? -12.484 -2.096 27.721 1.00 94.94 218 PHE A C 1
ATOM 1754 O O . PHE A 1 218 ? -11.436 -2.306 28.338 1.00 94.94 218 PHE A O 1
ATOM 1761 N N . GLY A 1 219 ? -13.615 -2.764 27.930 1.00 90.75 219 GLY A N 1
ATOM 1762 C CA . GLY A 1 219 ? -13.766 -3.819 28.920 1.00 90.75 219 GLY A CA 1
ATOM 1763 C C . GLY A 1 219 ? -13.003 -5.092 28.564 1.00 90.75 219 GLY A C 1
ATOM 1764 O O . GLY A 1 219 ? -12.284 -5.177 27.561 1.00 90.75 219 GLY A O 1
ATOM 1765 N N . SER A 1 220 ? -13.191 -6.113 29.395 1.00 90.00 220 SER A N 1
ATOM 1766 C CA . SER A 1 220 ? -12.642 -7.455 29.176 1.00 90.00 220 SER A CA 1
ATOM 1767 C C . SER A 1 220 ? -13.229 -8.142 27.945 1.00 90.00 220 SER A C 1
ATOM 1769 O O . SER A 1 220 ? -12.630 -9.064 27.398 1.00 90.00 220 SER A O 1
ATOM 1771 N N . ASP A 1 221 ? -14.377 -7.663 27.482 1.00 89.44 221 ASP A N 1
ATOM 1772 C CA . ASP A 1 221 ? -15.096 -8.110 26.302 1.00 89.44 221 ASP A CA 1
ATOM 1773 C C . ASP A 1 221 ? -14.800 -7.263 25.051 1.00 89.44 221 ASP A C 1
ATOM 1775 O O . ASP A 1 221 ? -15.504 -7.382 24.048 1.00 89.44 221 ASP A O 1
ATOM 1779 N N . PHE A 1 222 ? -13.750 -6.432 25.097 1.00 94.12 222 PHE A N 1
ATOM 1780 C CA . PHE A 1 222 ? -13.334 -5.474 24.062 1.00 94.12 222 PHE A CA 1
ATOM 1781 C C . PHE A 1 222 ? -14.305 -4.317 23.813 1.00 94.12 222 PHE A C 1
ATOM 1783 O O . PHE A 1 222 ? -13.966 -3.408 23.055 1.00 94.12 222 PHE A O 1
ATOM 1790 N N . ALA A 1 223 ? -15.496 -4.315 24.411 1.00 95.25 223 ALA A N 1
ATOM 1791 C CA . ALA A 1 223 ? -16.491 -3.292 24.146 1.00 95.25 223 ALA A CA 1
ATOM 1792 C C . ALA A 1 223 ? -16.165 -2.003 24.910 1.00 95.25 223 ALA A C 1
ATOM 1794 O O . ALA A 1 223 ? -15.679 -2.010 26.044 1.00 95.25 223 ALA A O 1
ATOM 1795 N N . MET A 1 224 ? -16.454 -0.869 24.279 1.00 96.62 224 MET A N 1
ATOM 1796 C CA . MET A 1 224 ? -16.396 0.444 24.903 1.00 96.62 224 MET A CA 1
ATOM 1797 C C . MET A 1 224 ? -17.412 0.514 26.042 1.00 96.62 224 MET A C 1
ATOM 1799 O O . MET A 1 224 ? -18.615 0.337 25.832 1.00 96.62 224 MET A O 1
ATOM 1803 N N . VAL A 1 225 ? -16.934 0.821 27.243 1.00 93.81 225 VAL A N 1
ATOM 1804 C CA . VAL A 1 225 ? -17.789 0.886 28.429 1.00 93.81 225 VAL A CA 1
ATOM 1805 C C . VAL A 1 225 ? -18.587 2.192 28.491 1.00 93.81 225 VAL A C 1
ATOM 1807 O O . VAL A 1 225 ? -18.172 3.234 27.978 1.00 93.81 225 VAL A O 1
ATOM 1810 N N . LYS A 1 226 ? -19.735 2.141 29.169 1.00 91.94 226 LYS A N 1
ATOM 1811 C CA . LYS A 1 226 ? -20.603 3.290 29.467 1.00 91.94 226 LYS A CA 1
ATOM 1812 C C . LYS A 1 226 ? -21.017 3.268 30.938 1.00 91.94 226 LYS A C 1
ATOM 1814 O O . LYS A 1 226 ? -20.903 2.239 31.604 1.00 91.94 226 LYS A O 1
ATOM 1819 N N . GLY A 1 227 ? -21.512 4.392 31.446 1.00 88.38 227 GLY A N 1
ATOM 1820 C CA . GLY A 1 227 ? -21.989 4.520 32.820 1.00 88.38 227 GLY A CA 1
ATOM 1821 C C . GLY A 1 227 ? -20.873 4.402 33.859 1.00 88.38 227 GLY A C 1
ATOM 1822 O O . GLY A 1 227 ? -19.707 4.691 33.579 1.00 88.38 227 GLY A O 1
ATOM 1823 N N . ILE A 1 228 ? -21.237 4.007 35.082 1.00 87.88 228 ILE A N 1
ATOM 1824 C CA . ILE A 1 228 ? -20.277 3.807 36.173 1.00 87.88 228 ILE A CA 1
ATOM 1825 C C . ILE A 1 228 ? -19.530 2.489 35.981 1.00 87.88 228 ILE A C 1
ATOM 1827 O O . ILE A 1 228 ? -20.141 1.436 35.842 1.00 87.88 228 ILE A O 1
ATOM 1831 N N . GLN A 1 229 ? -18.204 2.554 36.053 1.00 90.12 229 GLN A N 1
ATOM 1832 C CA . GLN A 1 229 ? -17.303 1.419 35.905 1.00 90.12 229 GLN A CA 1
ATOM 1833 C C . GLN A 1 229 ? -16.284 1.393 37.037 1.00 90.12 229 GLN A C 1
ATOM 1835 O O . GLN A 1 229 ? -15.713 2.421 37.403 1.00 90.12 229 GLN A O 1
ATOM 1840 N N . LEU A 1 230 ? -16.027 0.205 37.579 1.00 88.06 230 LEU A N 1
ATOM 1841 C CA . LEU A 1 230 ? -15.009 -0.000 38.603 1.00 88.06 230 LEU A CA 1
ATOM 1842 C C . LEU A 1 230 ? -13.732 -0.538 37.953 1.00 88.06 230 LEU A C 1
ATOM 1844 O O . LEU A 1 230 ? -13.617 -1.728 37.678 1.00 88.06 230 LEU A O 1
ATOM 1848 N N . ILE A 1 231 ? -12.748 0.333 37.734 1.00 88.81 231 ILE A N 1
ATOM 1849 C CA . ILE A 1 231 ? -11.501 -0.014 37.041 1.00 88.81 231 ILE A CA 1
ATOM 1850 C C . ILE A 1 231 ? -10.367 0.002 38.061 1.00 88.81 231 ILE A C 1
ATOM 1852 O O . ILE A 1 231 ? -10.060 1.037 38.654 1.00 88.81 231 ILE A O 1
ATOM 1856 N N . LYS A 1 232 ? -9.748 -1.163 38.298 1.00 86.06 232 LYS A N 1
ATOM 1857 C CA . LYS A 1 232 ? -8.695 -1.347 39.320 1.00 86.06 232 LYS A CA 1
ATOM 1858 C C . LYS A 1 232 ? -9.102 -0.787 40.700 1.00 86.06 232 LYS A C 1
ATOM 1860 O O . LYS A 1 232 ? -8.307 -0.143 41.381 1.00 86.06 232 LYS A O 1
ATOM 1865 N N . GLY A 1 233 ? -10.363 -1.001 41.090 1.00 85.88 233 GLY A N 1
ATOM 1866 C CA . GLY A 1 233 ? -10.917 -0.572 42.381 1.00 85.88 233 GLY A CA 1
ATOM 1867 C C . GLY A 1 233 ? -11.282 0.913 42.483 1.00 85.88 233 GLY A C 1
ATOM 1868 O O . GLY A 1 233 ? -11.692 1.357 43.552 1.00 85.88 233 GLY A O 1
ATOM 1869 N N . LYS A 1 234 ? -11.157 1.687 41.399 1.00 88.75 234 LYS A N 1
ATOM 1870 C CA . LYS A 1 234 ? -11.539 3.104 41.357 1.00 88.75 234 LYS A CA 1
ATOM 1871 C C . LYS A 1 234 ? -12.789 3.296 40.489 1.00 88.75 234 LYS A C 1
ATOM 1873 O O . LYS A 1 234 ? -12.832 2.732 39.394 1.00 88.75 234 LYS A O 1
ATOM 1878 N N . PRO A 1 235 ? -13.803 4.050 40.953 1.00 88.88 235 PRO A N 1
ATOM 1879 C CA . PRO A 1 235 ? -14.990 4.326 40.158 1.00 88.88 235 PRO A CA 1
ATOM 1880 C C . PRO A 1 235 ? -14.697 5.400 39.104 1.00 88.88 235 PRO A C 1
ATOM 1882 O O . PRO A 1 235 ? -14.155 6.461 39.416 1.00 88.88 235 PRO A O 1
ATOM 1885 N N . TYR A 1 236 ? -15.103 5.134 37.870 1.00 89.06 236 TYR A N 1
ATOM 1886 C CA . TYR A 1 236 ? -15.091 6.062 36.744 1.00 89.06 236 TYR A CA 1
ATOM 1887 C C . TYR A 1 236 ? -16.493 6.140 36.148 1.00 89.06 236 TYR A C 1
ATOM 1889 O O . TYR A 1 236 ? -17.255 5.183 36.245 1.00 89.06 236 TYR A O 1
ATOM 1897 N N . TYR A 1 237 ? -16.835 7.266 35.530 1.00 89.12 237 TYR A N 1
ATOM 1898 C CA . TYR A 1 237 ? -18.084 7.422 34.786 1.00 89.12 237 TYR A CA 1
ATOM 1899 C C . TYR A 1 237 ? -17.778 7.706 33.319 1.00 89.12 237 TYR A C 1
ATOM 1901 O O . TYR A 1 237 ? -16.934 8.557 33.030 1.00 89.12 237 TYR A O 1
ATOM 1909 N N . PHE A 1 238 ? -18.491 7.034 32.420 1.00 90.19 238 PHE A N 1
ATOM 1910 C CA . PHE A 1 238 ? -18.422 7.211 30.972 1.00 90.19 238 PHE A CA 1
ATOM 1911 C C . PHE A 1 238 ? -19.800 7.615 30.437 1.00 90.19 238 PHE A C 1
ATOM 1913 O O . PHE A 1 238 ? -20.808 7.017 30.813 1.00 90.19 238 PHE A O 1
ATOM 1920 N N . ASN A 1 239 ? -19.868 8.637 29.584 1.00 87.12 239 ASN A N 1
ATOM 1921 C CA . ASN A 1 239 ? -21.139 9.096 29.012 1.00 87.12 239 ASN A CA 1
ATOM 1922 C C . ASN A 1 239 ? -21.670 8.136 27.921 1.00 87.12 239 ASN A C 1
ATOM 1924 O O . ASN A 1 239 ? -21.112 7.063 27.681 1.00 87.12 239 ASN A O 1
ATOM 1928 N N . ARG A 1 240 ? -22.764 8.516 27.246 1.00 84.50 240 ARG A N 1
ATOM 1929 C CA . ARG A 1 240 ? -23.389 7.715 26.175 1.00 84.50 240 ARG A CA 1
ATOM 1930 C C . ARG A 1 240 ? -22.443 7.435 25.004 1.00 84.50 240 ARG A C 1
ATOM 1932 O O . ARG A 1 240 ? -22.538 6.363 24.396 1.00 84.50 240 ARG A O 1
ATOM 1939 N N . ASP A 1 241 ? -21.530 8.363 24.743 1.00 89.69 241 ASP A N 1
ATOM 1940 C CA . ASP A 1 241 ? -20.492 8.259 23.718 1.00 89.69 241 ASP A CA 1
ATOM 1941 C C . ASP A 1 241 ? -19.235 7.535 24.226 1.00 89.69 241 ASP A C 1
ATOM 1943 O O . ASP A 1 241 ? -18.266 7.409 23.490 1.00 89.69 241 ASP A O 1
ATOM 1947 N N . GLY A 1 242 ? -19.234 7.050 25.475 1.00 92.56 242 GLY A N 1
ATOM 1948 C CA . GLY A 1 242 ? -18.113 6.345 26.101 1.00 92.56 242 GLY A CA 1
ATOM 1949 C C . GLY A 1 242 ? -16.956 7.240 26.537 1.00 92.56 242 GLY A C 1
ATOM 1950 O O . GLY A 1 242 ? -15.881 6.740 26.857 1.00 92.56 242 GLY A O 1
ATOM 1951 N N . GLN A 1 243 ? -17.153 8.557 26.568 1.00 93.56 243 GLN A N 1
ATOM 1952 C CA . GLN A 1 243 ? -16.154 9.513 27.031 1.00 93.56 243 GLN A CA 1
ATOM 1953 C C . GLN A 1 243 ? -16.142 9.551 28.559 1.00 93.56 243 GLN A C 1
ATOM 1955 O O . GLN A 1 243 ? -17.177 9.738 29.205 1.00 93.56 243 GLN A O 1
ATOM 1960 N N . MET A 1 244 ? -14.957 9.412 29.145 1.00 93.94 244 MET A N 1
ATOM 1961 C CA . MET A 1 244 ? -14.733 9.528 30.580 1.00 93.94 244 MET A CA 1
ATOM 1962 C C . MET A 1 244 ? -15.083 10.942 31.054 1.00 93.94 244 MET A C 1
ATOM 1964 O O . MET A 1 244 ? -14.587 11.935 30.513 1.00 93.94 244 MET A O 1
ATOM 1968 N N . ALA A 1 245 ? -15.880 11.040 32.118 1.00 89.94 245 ALA A N 1
ATOM 1969 C CA . ALA A 1 245 ? -16.125 12.306 32.792 1.00 89.94 245 ALA A CA 1
ATOM 1970 C C . ALA A 1 245 ? -14.806 12.958 33.221 1.00 89.94 245 ALA A C 1
ATOM 1972 O O . ALA A 1 245 ? -13.912 12.321 33.785 1.00 89.94 245 ALA A O 1
ATOM 1973 N N . ARG A 1 246 ? -14.705 14.263 32.980 1.00 87.31 246 ARG A N 1
ATOM 1974 C CA . ARG A 1 246 ? -13.543 15.067 33.349 1.00 87.31 246 ARG A CA 1
ATOM 1975 C C . ARG A 1 246 ? -13.843 15.904 34.582 1.00 87.31 246 ARG A C 1
ATOM 1977 O O . ARG A 1 246 ? -14.985 16.036 35.023 1.00 87.31 246 ARG A O 1
ATOM 1984 N N . PHE A 1 247 ? -12.799 16.508 35.134 1.00 84.81 247 PHE A N 1
ATOM 1985 C CA . PHE A 1 247 ? -12.957 17.462 36.221 1.00 84.81 247 PHE A CA 1
ATOM 1986 C C . PHE A 1 247 ? -13.988 18.545 35.855 1.00 84.81 247 PHE A C 1
ATOM 1988 O O . PHE A 1 247 ? -13.930 19.132 34.774 1.00 84.81 247 PHE A O 1
ATOM 1995 N N . GLY A 1 248 ? -14.939 18.788 36.758 1.00 80.50 248 GLY A N 1
ATOM 1996 C CA . GLY A 1 248 ? -16.025 19.747 36.556 1.00 80.50 248 GLY A CA 1
ATOM 1997 C C . GLY A 1 248 ? -17.281 19.188 35.879 1.00 80.50 248 GLY A C 1
ATOM 1998 O O . GLY A 1 248 ? -18.284 19.900 35.841 1.00 80.50 248 GLY A O 1
ATOM 1999 N N . THR A 1 249 ? -17.285 17.937 35.400 1.00 81.88 249 THR A N 1
ATOM 2000 C CA . THR A 1 249 ? -18.514 17.282 34.927 1.00 81.88 249 THR A CA 1
ATOM 2001 C C . THR A 1 249 ? -19.531 17.181 36.073 1.00 81.88 249 THR A C 1
ATOM 2003 O O . THR A 1 249 ? -19.211 16.697 37.158 1.00 81.88 249 THR A O 1
ATOM 2006 N N . ARG A 1 250 ? -20.766 17.639 35.832 1.00 77.25 250 ARG A N 1
ATOM 2007 C CA . ARG A 1 250 ? -21.912 17.515 36.746 1.00 77.25 250 ARG A CA 1
ATOM 2008 C C . ARG A 1 250 ? -23.029 16.772 36.023 1.00 77.25 250 ARG A C 1
ATOM 2010 O O . ARG A 1 250 ? -23.358 17.139 34.902 1.00 77.25 250 ARG A O 1
ATOM 2017 N N . PHE A 1 251 ? -23.618 15.774 36.669 1.00 73.56 251 PHE A N 1
ATOM 2018 C CA . PHE A 1 251 ? -24.770 15.035 36.157 1.00 73.56 251 PHE A CA 1
ATOM 2019 C C . PHE A 1 251 ? -25.871 15.000 37.221 1.00 73.56 251 PHE A C 1
ATOM 2021 O O . PHE A 1 251 ? -25.586 14.992 38.419 1.00 73.56 251 PHE A O 1
ATOM 2028 N N . MET A 1 252 ? -27.128 15.016 36.781 1.00 73.62 252 MET A N 1
ATOM 2029 C CA . MET A 1 252 ? -28.286 14.840 37.658 1.00 73.62 252 MET A CA 1
ATOM 2030 C C . MET A 1 252 ? -28.652 13.364 37.676 1.00 73.62 252 MET A C 1
ATOM 2032 O O . MET A 1 252 ? -28.939 12.810 36.625 1.00 73.62 252 MET A O 1
ATOM 2036 N N . VAL A 1 253 ? -28.643 12.738 38.849 1.00 81.12 253 VAL A N 1
ATOM 2037 C CA . VAL A 1 253 ? -29.096 11.353 39.015 1.00 81.12 253 VAL A CA 1
ATOM 2038 C C . VAL A 1 253 ? -30.553 11.384 39.449 1.00 81.12 253 VAL A C 1
ATOM 2040 O O . VAL A 1 253 ? -30.888 12.069 40.418 1.00 81.12 253 VAL A O 1
ATOM 2043 N N . GLN A 1 254 ? -31.415 10.664 38.739 1.00 83.31 254 GLN A N 1
ATOM 2044 C CA . GLN A 1 254 ? -32.782 10.427 39.191 1.00 83.31 254 GLN A CA 1
ATOM 2045 C C . GLN A 1 254 ? -32.815 9.174 40.063 1.00 83.31 254 GLN A C 1
ATOM 2047 O O . GLN A 1 254 ? -32.053 8.237 39.844 1.00 83.31 254 GLN A O 1
ATOM 2052 N N . VAL A 1 255 ? -33.680 9.164 41.071 1.00 84.25 255 VAL A N 1
ATOM 2053 C CA . VAL A 1 255 ? -33.883 8.001 41.936 1.00 84.25 255 VAL A CA 1
ATOM 2054 C C . VAL A 1 255 ? -35.339 7.606 41.821 1.00 84.25 255 VAL A C 1
ATOM 2056 O O . VAL A 1 255 ? -36.218 8.434 42.063 1.00 84.25 255 VAL A O 1
ATOM 2059 N N . ASP A 1 256 ? -35.597 6.371 41.407 1.00 88.31 256 ASP A N 1
ATOM 2060 C CA . ASP A 1 256 ? -36.971 5.891 41.300 1.00 88.31 256 ASP A CA 1
ATOM 2061 C C . ASP A 1 256 ? -37.554 5.476 42.661 1.00 88.31 256 ASP A C 1
ATOM 2063 O O . ASP A 1 256 ? -36.886 5.490 43.698 1.00 88.31 256 ASP A O 1
ATOM 2067 N N . LYS A 1 257 ? -38.834 5.083 42.657 1.00 91.25 257 LYS A N 1
ATOM 2068 C CA . LYS A 1 257 ? -39.564 4.641 43.857 1.00 91.25 257 LYS A CA 1
ATOM 2069 C C . LYS A 1 257 ? -38.937 3.432 44.570 1.00 91.25 257 LYS A C 1
ATOM 2071 O O . LYS A 1 257 ? -39.265 3.196 45.728 1.00 91.25 257 LYS A O 1
ATOM 2076 N N . ASN A 1 258 ? -38.068 2.676 43.896 1.00 90.06 258 ASN A N 1
ATOM 2077 C CA . ASN A 1 258 ? -37.373 1.511 44.440 1.00 90.06 258 ASN A CA 1
ATOM 2078 C C . ASN A 1 258 ? -35.948 1.854 44.918 1.00 90.06 258 ASN A C 1
ATOM 2080 O O . ASN A 1 258 ? -35.241 0.974 45.407 1.00 90.06 258 ASN A O 1
ATOM 2084 N N . GLY A 1 259 ? -35.517 3.114 44.794 1.00 84.31 259 GLY A N 1
ATOM 2085 C CA . GLY A 1 259 ? -34.178 3.560 45.176 1.00 84.31 259 GLY A CA 1
ATOM 2086 C C . GLY A 1 259 ? -33.103 3.318 44.112 1.00 84.31 259 GLY A C 1
ATOM 2087 O O . GLY A 1 259 ? -31.920 3.469 44.416 1.00 84.31 259 GLY A O 1
ATOM 2088 N N . VAL A 1 260 ? -33.477 2.945 42.881 1.00 83.31 260 VAL A N 1
ATOM 2089 C CA . VAL A 1 260 ? -32.516 2.701 41.794 1.00 83.31 260 VAL A CA 1
ATOM 2090 C C . VAL A 1 260 ? -32.035 4.032 41.223 1.00 83.31 260 VAL A C 1
ATOM 2092 O O . VAL A 1 260 ? -32.832 4.938 40.976 1.00 83.31 260 VAL A O 1
ATOM 2095 N N . LEU A 1 261 ? -30.719 4.145 41.023 1.00 81.94 261 LEU A N 1
ATOM 2096 C CA . LEU A 1 261 ? -30.092 5.314 40.413 1.00 81.94 261 LEU A CA 1
ATOM 2097 C C . LEU A 1 261 ? -30.220 5.251 38.888 1.00 81.94 261 LEU A C 1
ATOM 2099 O O . LEU A 1 261 ? -29.703 4.334 38.254 1.00 81.94 261 LEU A O 1
ATOM 2103 N N . HIS A 1 262 ? -30.832 6.277 38.312 1.00 76.19 262 HIS A N 1
ATOM 2104 C CA . HIS A 1 262 ? -30.956 6.498 36.877 1.00 76.19 262 HIS A CA 1
ATOM 2105 C C . HIS A 1 262 ? -30.013 7.627 36.468 1.00 76.19 262 HIS A C 1
ATOM 2107 O O . HIS A 1 262 ? -30.172 8.782 36.879 1.00 76.19 262 HIS A O 1
ATOM 2113 N N . PHE A 1 263 ? -28.998 7.283 35.682 1.00 74.62 263 PHE A N 1
ATOM 2114 C CA . PHE A 1 263 ? -28.087 8.252 35.079 1.00 74.62 263 PHE A CA 1
ATOM 2115 C C . PHE A 1 263 ? -28.692 8.725 33.752 1.00 74.62 263 PHE A C 1
ATOM 2117 O O . PHE A 1 263 ? -29.269 7.907 33.040 1.00 74.62 263 PHE A O 1
ATOM 2124 N N . PRO A 1 264 ? -28.596 10.019 33.413 1.00 66.69 264 PRO A N 1
ATOM 2125 C CA . PRO A 1 264 ? -29.229 10.545 32.218 1.00 66.69 264 PRO A CA 1
ATOM 2126 C C . PRO A 1 264 ? -28.550 9.949 30.984 1.00 66.69 264 PRO A C 1
ATOM 2128 O O . PRO A 1 264 ? -27.356 10.160 30.761 1.00 66.69 264 PRO A O 1
ATOM 2131 N N . GLU A 1 265 ? -29.315 9.223 30.172 1.00 57.91 265 GLU A N 1
ATOM 2132 C CA . GLU A 1 265 ? -28.985 9.070 28.761 1.00 57.91 265 GLU A CA 1
ATOM 2133 C C . GLU A 1 265 ? -29.128 10.463 28.149 1.00 57.91 265 GLU A C 1
ATOM 2135 O O . GLU A 1 265 ? -30.166 11.099 28.313 1.00 57.91 265 GLU A O 1
ATOM 2140 N N . GLU A 1 266 ? -28.076 11.007 27.536 1.00 48.84 266 GLU A N 1
ATOM 2141 C CA . GLU A 1 266 ? -28.184 12.309 26.877 1.00 48.84 266 GLU A CA 1
ATOM 2142 C C . GLU A 1 266 ? -29.216 12.206 25.738 1.00 48.84 266 GLU A C 1
ATOM 2144 O O . GLU A 1 266 ? -28.914 11.737 24.636 1.00 48.84 266 GLU A O 1
ATOM 2149 N N . GLU A 1 267 ? -30.455 12.604 26.024 1.00 41.97 267 GLU A N 1
ATOM 2150 C CA . GLU A 1 267 ? -31.410 13.083 25.040 1.00 41.97 267 GLU A CA 1
ATOM 2151 C C . GLU A 1 267 ? -31.188 14.580 24.846 1.00 41.97 267 GLU A C 1
ATOM 2153 O O . GLU A 1 267 ? -30.980 15.351 25.789 1.00 41.97 267 GLU A O 1
ATOM 2158 N N . SER A 1 268 ? -31.211 14.979 23.578 1.00 33.97 268 SER A N 1
ATOM 2159 C CA . SER A 1 268 ? -31.271 16.365 23.145 1.00 33.97 268 SER A CA 1
ATOM 2160 C C . SER A 1 268 ? -32.292 17.128 23.977 1.00 33.97 268 SER A C 1
ATOM 2162 O O . SER A 1 268 ? -33.455 16.739 24.047 1.00 33.97 268 SER A O 1
ATOM 2164 N N . VAL A 1 269 ? -31.853 18.233 24.571 1.00 33.41 269 VAL A N 1
ATOM 2165 C CA . VAL A 1 269 ? -32.727 19.193 25.238 1.00 33.41 269 VAL A CA 1
ATOM 2166 C C . VAL A 1 269 ? -33.701 19.757 24.200 1.00 33.41 269 VAL A C 1
ATOM 2168 O O . VAL A 1 269 ? -33.413 20.763 23.554 1.00 33.41 269 VAL A O 1
ATOM 2171 N N . GLU A 1 270 ? -34.863 19.131 24.023 1.00 33.41 270 GLU A N 1
ATOM 2172 C CA . GLU A 1 270 ? -36.022 19.851 23.518 1.00 33.41 270 GLU A CA 1
ATOM 2173 C C . GLU A 1 270 ? -36.588 20.665 24.677 1.00 33.41 270 GLU A C 1
ATOM 2175 O O . GLU A 1 270 ? -37.150 20.163 25.650 1.00 33.41 270 GLU A O 1
ATOM 2180 N N . ASN A 1 271 ? -36.374 21.973 24.575 1.00 42.22 271 ASN A N 1
ATOM 2181 C CA . ASN A 1 271 ? -37.045 22.958 25.398 1.00 42.22 271 ASN A CA 1
ATOM 2182 C C . ASN A 1 271 ? -38.564 22.768 25.282 1.00 42.22 271 ASN A C 1
ATOM 2184 O O . ASN A 1 271 ? -39.154 23.159 24.279 1.00 42.22 271 ASN A O 1
ATOM 2188 N N . SER A 1 272 ? -39.214 22.301 26.344 1.00 30.42 272 SER A N 1
ATOM 2189 C CA . SER A 1 272 ? -40.609 22.652 26.590 1.00 30.42 272 SER A CA 1
ATOM 2190 C C . SER A 1 272 ? -40.769 23.133 28.022 1.00 30.42 272 SER A C 1
ATOM 2192 O O . SER A 1 272 ? -40.898 22.368 28.973 1.00 30.42 272 SER A O 1
ATOM 2194 N N . VAL A 1 273 ? -40.795 24.456 28.153 1.00 37.22 273 VAL A N 1
ATOM 2195 C CA . VAL A 1 273 ? -41.525 25.133 29.222 1.00 37.22 273 VAL A CA 1
ATOM 2196 C C . VAL A 1 273 ? -42.934 24.537 29.260 1.00 37.22 273 VAL A C 1
ATOM 2198 O O . VAL A 1 273 ? -43.603 24.573 28.238 1.00 37.22 273 VAL A O 1
ATOM 2201 N N . ILE A 1 274 ? -43.393 24.027 30.404 1.00 31.59 274 ILE A N 1
ATOM 2202 C CA . ILE A 1 274 ? -44.785 24.158 30.867 1.00 31.59 274 ILE A CA 1
ATOM 2203 C C . ILE A 1 274 ? -44.832 23.935 32.382 1.00 31.59 274 ILE A C 1
ATOM 2205 O O . ILE A 1 274 ? -44.180 23.068 32.956 1.00 31.59 274 ILE A O 1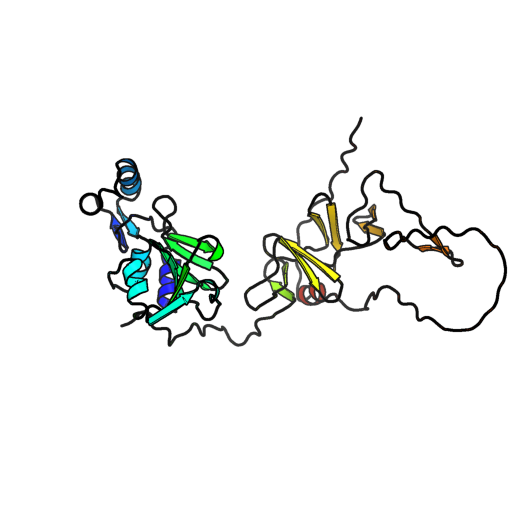
ATOM 2209 N N . ALA A 1 275 ? -45.602 24.815 33.009 1.00 31.27 275 ALA A N 1
ATOM 2210 C CA . ALA A 1 275 ? -45.803 24.972 34.430 1.00 31.27 275 ALA A CA 1
ATOM 2211 C C . ALA A 1 275 ? -46.621 23.839 35.081 1.00 31.27 275 ALA A C 1
ATOM 2213 O O . ALA A 1 275 ? -47.511 23.260 34.470 1.00 31.27 275 ALA A O 1
ATOM 2214 N N . GLY A 1 276 ? -46.310 23.626 36.364 1.00 34.44 276 GLY A N 1
ATOM 2215 C CA . GLY A 1 276 ? -47.002 22.902 37.438 1.00 34.44 276 GLY A CA 1
ATOM 2216 C C . GLY A 1 276 ? -48.330 22.170 37.205 1.00 34.44 276 GLY A C 1
ATOM 2217 O O . GLY A 1 276 ? -49.303 22.754 36.743 1.00 34.44 276 GLY A O 1
ATOM 2218 N N . ARG A 1 277 ? -48.432 20.965 37.789 1.00 30.12 277 ARG A N 1
ATOM 2219 C CA . ARG A 1 277 ? -49.572 20.552 38.635 1.00 30.12 277 ARG A CA 1
ATOM 2220 C C . ARG A 1 277 ? -49.304 19.237 39.378 1.00 30.12 277 ARG A C 1
ATOM 2222 O O . ARG A 1 277 ? -48.729 18.313 38.822 1.00 30.12 277 ARG A O 1
ATOM 2229 N N . ILE A 1 278 ? -49.765 19.180 40.627 1.00 37.88 278 ILE A N 1
ATOM 2230 C CA . ILE A 1 278 ? -49.925 17.977 41.462 1.00 37.88 278 ILE A CA 1
ATOM 2231 C C . ILE A 1 278 ? -51.301 17.350 41.154 1.00 37.88 278 ILE A C 1
ATOM 2233 O O . ILE A 1 278 ? -52.251 18.116 40.983 1.00 37.88 278 ILE A O 1
ATOM 2237 N N . TRP A 1 279 ? -51.378 16.008 41.096 1.00 31.05 279 TRP A N 1
ATOM 2238 C CA . TRP A 1 279 ? -52.374 15.074 41.692 1.00 31.05 279 TRP A CA 1
ATOM 2239 C C . TRP A 1 279 ? -52.623 13.817 40.828 1.00 31.05 279 TRP A C 1
ATOM 2241 O O . TRP A 1 279 ? -52.924 13.945 39.646 1.00 31.05 279 TRP A O 1
ATOM 2251 N N . GLY A 1 280 ? -52.657 12.645 41.484 1.00 26.75 280 GLY A N 1
ATOM 2252 C CA . GLY A 1 280 ? -53.654 11.591 41.219 1.00 26.75 280 GLY A CA 1
ATOM 2253 C C . GLY A 1 280 ? -53.165 10.275 40.604 1.00 26.75 280 GLY A C 1
ATOM 2254 O O . GLY A 1 280 ? -52.716 10.251 39.466 1.00 26.75 280 GLY A O 1
ATOM 2255 N N . GLU A 1 281 ? -53.330 9.182 41.354 1.00 37.41 281 GLU A N 1
ATOM 2256 C CA . GLU A 1 281 ? -53.277 7.785 40.896 1.00 37.41 281 GLU A CA 1
ATOM 2257 C C . GLU A 1 281 ? -54.308 7.505 39.782 1.00 37.41 281 GLU A C 1
ATOM 2259 O O . GLU A 1 281 ? -55.386 8.104 39.775 1.00 37.41 281 GLU A O 1
ATOM 2264 N N . ASN A 1 282 ? -54.001 6.576 38.865 1.00 32.09 282 ASN A N 1
ATOM 2265 C CA . ASN A 1 282 ? -54.766 5.333 38.681 1.00 32.09 282 ASN A CA 1
ATOM 2266 C C . ASN A 1 282 ? -54.209 4.463 37.544 1.00 32.09 282 ASN A C 1
ATOM 2268 O O . ASN A 1 282 ? -53.800 4.930 36.484 1.00 32.09 282 ASN A O 1
ATOM 2272 N N . GLU A 1 283 ? -54.239 3.169 37.833 1.00 44.66 283 GLU A N 1
ATOM 2273 C CA . GLU A 1 283 ? -53.870 2.018 37.025 1.00 44.66 283 GLU A CA 1
ATOM 2274 C C . GLU A 1 283 ? -54.620 1.960 35.686 1.00 44.66 283 GLU A C 1
ATOM 2276 O O . GLU A 1 283 ? -55.842 2.051 35.640 1.00 44.66 283 GLU A O 1
ATOM 2281 N N . THR A 1 284 ? -53.896 1.693 34.602 1.00 30.27 284 THR A N 1
ATOM 2282 C CA . THR A 1 284 ? -54.322 0.735 33.570 1.00 30.27 284 THR A CA 1
ATOM 2283 C C . THR A 1 284 ? -53.066 0.131 32.961 1.00 30.27 284 THR A C 1
ATOM 2285 O O . THR A 1 284 ? -52.162 0.836 32.518 1.00 30.27 284 THR A O 1
ATOM 2288 N N . GLY A 1 285 ? -52.985 -1.195 33.037 1.00 36.75 285 GLY A N 1
ATOM 2289 C CA . GLY A 1 285 ? -51.849 -1.970 32.578 1.00 36.75 285 GLY A CA 1
ATOM 2290 C C . GLY A 1 285 ? -51.596 -1.794 31.087 1.00 36.75 285 GLY A C 1
ATOM 2291 O O . GLY A 1 285 ? -52.424 -2.147 30.253 1.00 36.75 285 GLY A O 1
ATOM 2292 N N . MET A 1 286 ? -50.397 -1.327 30.776 1.00 26.20 286 MET A N 1
ATOM 2293 C CA . MET A 1 286 ? -49.595 -1.901 29.710 1.00 26.20 286 MET A CA 1
ATOM 2294 C C . MET A 1 286 ? -48.228 -2.164 30.322 1.00 26.20 286 MET A C 1
ATOM 2296 O O . MET A 1 286 ? -47.515 -1.244 30.714 1.00 26.20 286 MET A O 1
ATOM 2300 N N . GLU A 1 287 ? -47.935 -3.447 30.490 1.00 27.19 287 GLU A N 1
ATOM 2301 C CA . GLU A 1 287 ? -46.623 -3.960 30.843 1.00 27.19 287 GLU A CA 1
ATOM 2302 C C . GLU A 1 287 ? -45.681 -3.555 29.700 1.00 27.19 287 GLU A C 1
ATOM 2304 O O . GLU A 1 287 ? -45.642 -4.188 28.648 1.00 27.19 287 GLU A O 1
ATOM 2309 N N . LEU A 1 288 ? -45.009 -2.412 29.847 1.00 29.33 288 LEU A N 1
ATOM 2310 C CA . LEU A 1 288 ? -43.865 -2.097 29.008 1.00 29.33 288 LEU A CA 1
ATOM 2311 C C . LEU A 1 288 ? -42.744 -2.973 29.538 1.00 29.33 288 LEU A C 1
ATOM 2313 O O . LEU A 1 288 ? -42.155 -2.677 30.579 1.00 29.33 288 LEU A O 1
ATOM 2317 N N . GLU A 1 289 ? -42.556 -4.102 28.856 1.00 25.81 289 GLU A N 1
ATOM 2318 C CA . GLU A 1 289 ? -41.413 -4.986 29.026 1.00 25.81 289 GLU A CA 1
ATOM 2319 C C . GLU A 1 289 ? -40.167 -4.133 29.252 1.00 25.81 289 GLU A C 1
ATOM 2321 O O . GLU A 1 289 ? -39.865 -3.218 28.482 1.00 25.81 289 GLU A O 1
ATOM 2326 N N . ASN A 1 290 ? -39.492 -4.406 30.367 1.00 28.58 290 ASN A N 1
ATOM 2327 C CA . ASN A 1 290 ? -38.231 -3.788 30.723 1.00 28.58 290 ASN A CA 1
ATOM 2328 C C . ASN A 1 290 ? -37.248 -3.988 29.566 1.00 28.58 290 ASN A C 1
ATOM 2330 O O . ASN A 1 290 ? -36.588 -5.024 29.488 1.00 28.58 290 ASN A O 1
ATOM 2334 N N . ILE A 1 291 ? -37.101 -2.989 28.698 1.00 29.41 291 ILE A N 1
ATOM 2335 C CA . ILE A 1 291 ? -35.920 -2.878 27.852 1.00 29.41 291 ILE A CA 1
ATOM 2336 C C . ILE A 1 291 ? -34.819 -2.375 28.784 1.00 29.41 291 ILE A C 1
ATOM 2338 O O . ILE A 1 291 ? -34.474 -1.197 28.822 1.00 29.41 291 ILE A O 1
ATOM 2342 N N . ALA A 1 292 ? -34.300 -3.296 29.600 1.00 27.72 292 ALA A N 1
ATOM 2343 C CA . ALA A 1 292 ? -32.919 -3.197 30.023 1.00 27.72 292 ALA A CA 1
ATOM 2344 C C . ALA A 1 292 ? -32.090 -2.985 28.745 1.00 27.72 292 ALA A C 1
ATOM 2346 O O . ALA A 1 292 ? -32.399 -3.623 27.732 1.00 27.72 292 ALA A O 1
ATOM 2347 N N . PRO A 1 293 ? -31.069 -2.107 28.740 1.00 33.66 293 PRO A N 1
ATOM 2348 C CA . PRO A 1 293 ? -30.094 -2.149 27.667 1.00 33.66 293 PRO A CA 1
ATOM 2349 C C . PRO A 1 293 ? -29.613 -3.591 27.624 1.00 33.66 293 PRO A C 1
ATOM 2351 O O . PRO A 1 293 ? -29.180 -4.123 28.646 1.00 33.66 293 PRO A O 1
ATOM 2354 N N . ASP A 1 294 ? -29.849 -4.215 26.480 1.00 31.28 294 ASP A N 1
ATOM 2355 C CA . ASP A 1 294 ? -29.620 -5.615 26.184 1.00 31.28 294 ASP A CA 1
ATOM 2356 C C . ASP A 1 294 ? -28.173 -5.976 26.544 1.00 31.28 294 ASP A C 1
ATOM 2358 O O . ASP A 1 294 ? -27.259 -5.923 25.725 1.00 31.28 294 ASP A O 1
ATOM 2362 N N . ASN A 1 295 ? -27.941 -6.309 27.814 1.00 40.28 295 ASN A N 1
ATOM 2363 C CA . ASN A 1 295 ? -26.881 -7.207 28.210 1.00 40.28 295 ASN A CA 1
ATOM 2364 C C . ASN A 1 295 ? -27.376 -8.563 27.737 1.00 40.28 295 ASN A C 1
ATOM 2366 O O . ASN A 1 295 ? -27.848 -9.368 28.541 1.00 40.28 295 ASN A O 1
ATOM 2370 N N . THR A 1 296 ? -27.308 -8.792 26.423 1.00 34.53 296 THR A N 1
ATOM 2371 C CA . THR A 1 296 ? -27.394 -10.136 25.880 1.00 34.53 296 THR A CA 1
ATOM 2372 C C . THR A 1 296 ? -26.441 -10.967 26.719 1.00 34.53 296 THR A C 1
ATOM 2374 O O . THR A 1 296 ? -25.233 -10.717 26.713 1.00 34.53 296 THR A O 1
ATOM 2377 N N . GLU A 1 297 ? -26.987 -11.911 27.482 1.00 43.28 297 GLU A N 1
ATOM 2378 C CA . GLU A 1 297 ? -26.244 -13.004 28.088 1.00 43.28 297 GLU A CA 1
ATOM 2379 C C . GLU A 1 297 ? -25.584 -13.773 26.939 1.00 43.28 297 GLU A C 1
ATOM 2381 O O . GLU A 1 297 ? -26.140 -14.689 26.339 1.00 43.28 297 GLU A O 1
ATOM 2386 N N . GLY A 1 298 ? -24.411 -13.298 26.544 1.00 56.97 298 GLY A N 1
ATOM 2387 C CA . GLY A 1 298 ? -23.726 -13.716 25.342 1.00 56.97 298 GLY A CA 1
ATOM 2388 C C . GLY A 1 298 ? -22.389 -13.006 25.270 1.00 56.97 298 GLY A C 1
ATOM 2389 O O . GLY A 1 298 ? -22.300 -11.790 25.416 1.00 56.97 298 GLY A O 1
ATOM 2390 N N . LYS A 1 299 ? -21.321 -13.778 25.074 1.00 70.19 299 LYS A N 1
ATOM 2391 C CA . LYS A 1 299 ? -19.983 -13.231 24.836 1.00 70.19 299 LYS A CA 1
ATOM 2392 C C . LYS A 1 299 ? -20.050 -12.281 23.640 1.00 70.19 299 LYS A C 1
ATOM 2394 O O . LYS A 1 299 ? -20.675 -12.623 22.631 1.00 70.19 299 LYS A O 1
ATOM 2399 N N . THR A 1 300 ? -19.389 -11.125 23.725 1.00 81.50 300 THR A N 1
ATOM 2400 C CA . THR A 1 300 ? -19.256 -10.249 22.555 1.00 81.50 300 THR A CA 1
ATOM 2401 C C . THR A 1 300 ? -18.594 -11.031 21.420 1.00 81.50 300 THR A C 1
ATOM 2403 O O . THR A 1 300 ? -17.800 -11.941 21.680 1.00 81.50 300 THR A O 1
ATOM 2406 N N . PRO A 1 301 ? -18.877 -10.706 20.151 1.00 79.62 301 PRO A N 1
ATOM 2407 C CA . PRO A 1 301 ? -18.226 -11.381 19.032 1.00 79.62 301 PRO A CA 1
ATOM 2408 C C . PRO A 1 301 ? -16.687 -11.316 19.104 1.00 79.62 301 PRO A C 1
ATOM 2410 O O . PRO A 1 301 ? -16.011 -12.286 18.765 1.00 79.62 301 PRO A O 1
ATOM 2413 N N . ALA A 1 302 ? -16.145 -10.215 19.636 1.00 81.06 302 ALA A N 1
ATOM 2414 C CA . ALA A 1 302 ? -14.721 -10.043 19.908 1.00 81.06 302 ALA A CA 1
ATOM 2415 C C . ALA A 1 302 ? -14.199 -10.999 20.992 1.00 81.06 302 ALA A C 1
ATOM 2417 O O . ALA A 1 302 ? -13.171 -11.651 20.808 1.00 81.06 302 ALA A O 1
ATOM 2418 N N . LEU A 1 303 ? -14.916 -11.116 22.115 1.00 82.94 303 LEU A N 1
ATOM 2419 C CA . LEU A 1 303 ? -14.550 -12.010 23.212 1.00 82.94 303 LEU A CA 1
ATOM 2420 C C . LEU A 1 303 ? -14.670 -13.482 22.808 1.00 82.94 303 LEU A C 1
ATOM 2422 O O . LEU A 1 303 ? -13.791 -14.278 23.129 1.00 82.94 303 LEU A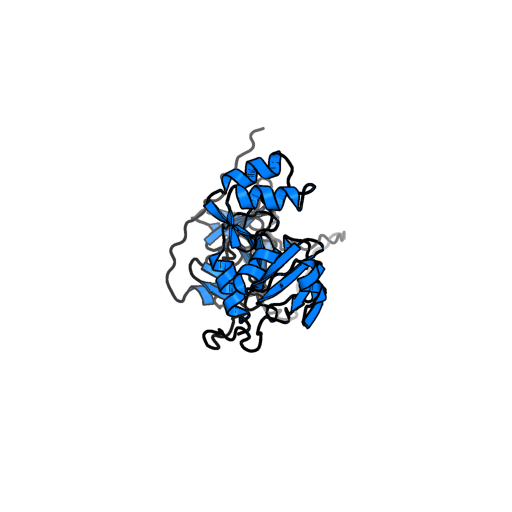 O 1
ATOM 2426 N N . ALA A 1 304 ? -15.718 -13.829 22.060 1.00 81.38 304 ALA A N 1
ATOM 2427 C CA . ALA A 1 304 ? -15.912 -15.166 21.518 1.00 81.38 304 ALA A CA 1
ATOM 2428 C C . ALA A 1 304 ? -14.750 -15.577 20.600 1.00 81.38 304 ALA A C 1
ATOM 2430 O O . ALA A 1 304 ? -14.243 -16.683 20.735 1.00 81.38 304 ALA A O 1
ATOM 2431 N N . ALA A 1 305 ? -14.279 -14.674 19.731 1.00 79.38 305 ALA A N 1
ATOM 2432 C CA . ALA A 1 305 ? -13.099 -14.920 18.901 1.00 79.38 305 ALA A CA 1
ATOM 2433 C C . ALA A 1 305 ? -11.804 -15.023 19.729 1.00 79.38 305 ALA A C 1
ATOM 2435 O O . ALA A 1 305 ? -10.875 -15.732 19.353 1.00 79.38 305 ALA A O 1
ATOM 2436 N N . TYR A 1 306 ? -11.721 -14.315 20.856 1.00 79.44 306 TYR A N 1
ATOM 2437 C CA . TYR A 1 306 ? -10.519 -14.260 21.681 1.00 79.44 306 TYR A CA 1
ATOM 2438 C C . TYR A 1 306 ? -10.286 -15.497 22.561 1.00 79.44 306 TYR A C 1
ATOM 2440 O O . TYR A 1 306 ? -9.145 -15.948 22.678 1.00 79.44 306 TYR A O 1
ATOM 2448 N N . GLU A 1 307 ? -11.327 -16.027 23.207 1.00 77.25 307 GLU A N 1
ATOM 2449 C CA . GLU A 1 307 ? -11.212 -17.019 24.292 1.00 77.25 307 GLU A CA 1
ATOM 2450 C C . GLU A 1 307 ? -10.669 -18.401 23.878 1.00 77.25 307 GLU A C 1
ATOM 2452 O O . GLU A 1 307 ? -10.296 -19.189 24.744 1.00 77.25 307 GLU A O 1
ATOM 2457 N N . ASP A 1 308 ? -10.479 -18.668 22.586 1.00 65.50 308 ASP A N 1
ATOM 2458 C CA . ASP A 1 308 ? -9.869 -19.900 22.061 1.00 65.50 308 ASP A CA 1
ATOM 2459 C C . ASP A 1 308 ? -8.326 -19.992 22.250 1.00 65.50 308 ASP A C 1
ATOM 2461 O O . ASP A 1 308 ? -7.632 -20.571 21.416 1.00 65.50 308 ASP A O 1
ATOM 2465 N N . SER A 1 309 ? -7.750 -19.367 23.297 1.00 47.12 309 SER A N 1
ATOM 2466 C CA . SER A 1 309 ? -6.414 -19.608 23.931 1.00 47.12 309 SER A CA 1
ATOM 2467 C C . SER A 1 309 ? -5.794 -18.348 24.570 1.00 47.12 309 SER A C 1
ATOM 2469 O O . SER A 1 309 ? -6.039 -17.226 24.126 1.00 47.12 309 SER A O 1
ATOM 2471 N N . GLU A 1 310 ? -4.978 -18.544 25.611 1.00 44.66 310 GLU A N 1
ATOM 2472 C CA . GLU A 1 310 ? -4.498 -17.513 26.546 1.00 44.66 310 GLU A CA 1
ATOM 2473 C C . GLU A 1 310 ? -3.548 -16.465 25.939 1.00 44.66 310 GLU A C 1
ATOM 2475 O O . GLU A 1 310 ? -2.577 -16.788 25.256 1.00 44.66 310 GLU A O 1
ATOM 2480 N N . TYR A 1 311 ? -3.793 -15.195 26.271 1.00 39.88 311 TYR A N 1
ATOM 2481 C CA . TYR A 1 311 ? -2.940 -14.053 25.942 1.00 39.88 311 TYR A CA 1
ATOM 2482 C C . TYR A 1 311 ? -2.578 -13.269 27.207 1.00 39.88 311 TYR A C 1
ATOM 2484 O O . TYR A 1 311 ? -3.402 -13.089 28.104 1.00 39.88 311 TYR A O 1
ATOM 2492 N N . THR A 1 312 ? -1.347 -12.759 2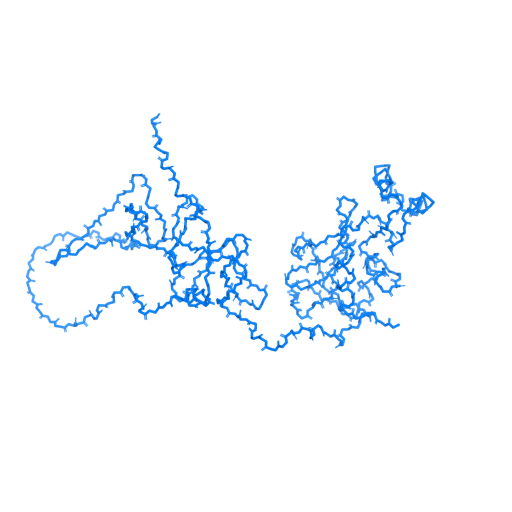7.256 1.00 42.19 312 THR A N 1
ATOM 2493 C CA . THR A 1 312 ? -0.833 -11.896 28.327 1.00 42.19 312 THR A CA 1
ATOM 2494 C C . THR A 1 312 ? -0.474 -10.521 27.754 1.00 42.19 312 THR A C 1
ATOM 2496 O O . THR A 1 312 ? 0.576 -10.321 27.152 1.00 42.19 312 THR A O 1
ATOM 2499 N N . GLY A 1 313 ? -1.385 -9.556 27.913 1.00 41.44 313 GLY A N 1
ATOM 2500 C CA . GLY A 1 313 ? -1.247 -8.191 27.392 1.00 41.44 313 GLY A CA 1
ATOM 2501 C C . GLY A 1 313 ? -0.798 -7.172 28.425 1.00 41.44 313 GLY A C 1
ATOM 2502 O O . GLY A 1 313 ? -1.270 -7.169 29.561 1.00 41.44 313 GLY A O 1
ATOM 2503 N N . GLY A 1 314 ? 0.091 -6.270 28.007 1.00 43.75 314 GLY A N 1
ATOM 2504 C CA . GLY A 1 314 ? 0.580 -5.149 28.805 1.00 43.75 314 GLY A CA 1
ATOM 2505 C C . GLY A 1 314 ? -0.454 -4.030 28.958 1.00 43.75 314 GLY A C 1
ATOM 2506 O O . GLY A 1 314 ? -1.084 -3.599 27.996 1.00 43.75 314 GLY A O 1
ATOM 2507 N N . THR A 1 315 ? -0.608 -3.531 30.184 1.00 45.75 315 THR A N 1
ATOM 2508 C CA . THR A 1 315 ? -1.562 -2.467 30.522 1.00 45.75 315 THR A CA 1
ATOM 2509 C C . THR A 1 315 ? -0.960 -1.082 30.312 1.00 45.75 315 THR A C 1
ATOM 2511 O O . THR A 1 315 ? 0.136 -0.820 30.813 1.00 45.75 315 THR A O 1
ATOM 2514 N N . VAL A 1 316 ? -1.708 -0.160 29.704 1.00 52.84 316 VAL A N 1
ATOM 2515 C CA . VAL A 1 316 ? -1.398 1.273 29.783 1.00 52.84 316 VAL A CA 1
ATOM 2516 C C . VAL A 1 316 ? -2.125 1.836 31.014 1.00 52.84 316 VAL A C 1
ATOM 2518 O O . VAL A 1 316 ? -3.321 1.587 31.195 1.00 52.84 316 VAL A O 1
ATOM 2521 N N . PRO A 1 317 ? -1.429 2.519 31.941 1.00 51.97 317 PRO A N 1
ATOM 2522 C CA . PRO A 1 317 ? -2.082 3.108 33.102 1.00 51.97 317 PRO A CA 1
ATOM 2523 C C . PRO A 1 317 ? -3.014 4.258 32.676 1.00 51.97 317 PRO A C 1
ATOM 2525 O O . PRO A 1 317 ? -2.727 4.935 31.687 1.00 51.97 317 PRO A O 1
ATOM 2528 N N . PRO A 1 318 ? -4.117 4.501 33.412 1.00 57.38 318 PRO A N 1
ATOM 2529 C CA . PRO A 1 318 ? -4.936 5.690 33.199 1.00 57.38 318 PRO A CA 1
ATOM 2530 C C . PRO A 1 318 ? -4.080 6.962 33.305 1.00 57.38 318 PRO A C 1
ATOM 2532 O O . PRO A 1 318 ? -3.063 6.955 34.004 1.00 57.38 318 PRO A O 1
ATOM 2535 N N . PRO A 1 319 ? -4.494 8.072 32.676 1.00 59.03 319 PRO A N 1
ATOM 2536 C CA . PRO A 1 319 ? -3.859 9.367 32.898 1.00 59.03 319 PRO A CA 1
ATOM 2537 C C . PRO A 1 319 ? -3.892 9.729 34.388 1.00 59.03 319 PRO A C 1
ATOM 2539 O O . PRO A 1 319 ? -4.947 9.679 35.028 1.00 59.03 319 PRO A O 1
ATOM 2542 N N . ASP A 1 320 ? -2.761 10.178 34.930 1.00 59.19 320 ASP A N 1
ATOM 2543 C CA . ASP A 1 320 ? -2.790 10.953 36.164 1.00 59.19 320 ASP A CA 1
ATOM 2544 C C . ASP A 1 320 ? -3.582 12.225 35.871 1.00 59.19 320 ASP A C 1
ATOM 2546 O O . ASP A 1 320 ? -3.215 13.016 34.995 1.00 59.19 320 ASP A O 1
ATOM 2550 N N . THR A 1 321 ? -4.698 12.413 36.574 1.00 50.41 321 THR A N 1
ATOM 2551 C CA . THR A 1 321 ? -5.451 13.663 36.547 1.00 50.41 321 THR A CA 1
ATOM 2552 C C . THR A 1 321 ? -4.515 14.767 37.021 1.00 50.41 321 THR A C 1
ATOM 2554 O O . THR A 1 321 ? -4.390 15.005 38.222 1.00 50.41 321 THR A O 1
ATOM 2557 N N . LYS A 1 322 ? -3.815 15.428 36.093 1.00 37.09 322 LYS A N 1
ATOM 2558 C CA . LYS A 1 322 ? -3.097 16.662 36.387 1.00 37.09 322 LYS A CA 1
ATOM 2559 C C . LYS A 1 322 ? -4.151 17.674 36.801 1.00 37.09 322 LYS A C 1
ATOM 2561 O O . LYS A 1 322 ? -4.840 18.257 35.969 1.00 37.09 322 LYS A O 1
ATOM 2566 N N . THR A 1 323 ? -4.294 17.838 38.109 1.00 37.62 323 THR A N 1
ATOM 2567 C CA . THR A 1 323 ? -4.942 18.988 38.714 1.00 37.62 323 THR A CA 1
ATOM 2568 C C . THR A 1 323 ? -4.197 20.214 38.209 1.00 37.62 323 THR A C 1
ATOM 2570 O O . THR A 1 323 ? -3.069 20.474 38.629 1.00 37.62 323 THR A O 1
ATOM 2573 N N . GLY A 1 324 ? -4.794 20.929 37.258 1.00 32.22 324 GLY A N 1
ATOM 2574 C CA . GLY A 1 324 ? -4.382 22.286 36.945 1.00 32.22 324 GLY A CA 1
ATOM 2575 C C . GLY A 1 324 ? -4.620 23.135 38.186 1.00 32.22 324 GLY A C 1
ATOM 2576 O O . GLY A 1 324 ? -5.746 23.543 38.456 1.00 32.22 324 GLY A O 1
ATOM 2577 N N . THR A 1 325 ? -3.577 23.325 38.986 1.00 35.50 325 THR A N 1
ATOM 2578 C CA . THR A 1 325 ? -3.489 24.428 39.938 1.00 35.50 325 THR A CA 1
ATOM 2579 C C . THR A 1 325 ? -3.455 25.731 39.147 1.00 35.50 325 THR A C 1
ATOM 2581 O O . THR A 1 325 ? -2.550 25.903 38.335 1.00 35.50 325 THR A O 1
ATOM 2584 N N . THR A 1 326 ? -4.493 26.542 39.391 1.00 41.03 326 THR A N 1
ATOM 2585 C CA . THR A 1 326 ? -4.605 28.018 39.339 1.00 41.03 326 THR A CA 1
ATOM 2586 C C . THR A 1 326 ? -3.671 28.801 38.434 1.00 41.03 326 THR A C 1
ATOM 2588 O O . THR A 1 326 ? -2.447 28.768 38.693 1.00 41.03 326 THR A O 1
#

InterPro domains:
  IPR018337 Cell wall/choline-binding repeat [PF01473] (185-202)
  IPR018337 Cell wall/choline-binding repeat [PF19127] (212-246)
  IPR038765 Papain-like cysteine peptidase superfamily [SSF54001] (3-140)

Foldseek 3Di:
DFAALVLLLVLLVVFAPAAADPPAQFDADDPVVLVVVCVVCVVQDDPVSSVLVVVRHRGGYAAFVSSSCNSGVDDDFQVVQQVQFPDKDFPVVDDQLLASWWFHDVRHIWGHHGLQKTWGLPDRVRGIHIDRVVVDPTTITTRGPRHDCVPPPPPPVPPPPLDQQWAADVPAIWHHVDSRDTDEQDWDDDPNFIWGHYNVRHTDELAWDADPNFIWGAYNLSTTDAAWDQRPNDTWHAAPVRGTDAPPDDWDWDQDPVRDTDTDNDDPPPDDDDDDDDDDDDDDDDPPDPPPVPPPPDRRSRRVNGPPDDDDDDYDDDDDRPPPDD

Radius of gyration: 29.78 Å; chains: 1; bounding box: 87×52×70 Å